Protein AF-A0A813FSC8-F1 (afdb_monomer_lite)

Foldseek 3Di:
DDDPLLVVLQVLCVVVQQADPDCPPQVVVQLVLLLVVLVCLQPVDPDPDGDADDPDDDQQSWKKWKWWFKDFVQFDTDTDRTDMFGQDDPPDPDPPDPLCVQQDFDDDPDGCSRHNLLVRLSVVVRSRVVRDDPDDLVRQQRMATEMEMEIAARDDPRSSVSVVSSCVSHVRYRNHYHYDHNVVSSVVSVVVVVVVVVVVVVVPPDPVVVVVVVVVVVVVDPDPVSVVVSVVVVVPD

Structure (mmCIF, N/CA/C/O backbone):
data_AF-A0A813FSC8-F1
#
_entry.id   AF-A0A813FSC8-F1
#
loop_
_atom_site.group_PDB
_atom_site.id
_atom_site.type_symbol
_atom_site.label_atom_id
_atom_site.label_alt_id
_atom_site.label_comp_id
_atom_site.label_asym_id
_atom_site.label_entity_id
_atom_site.label_seq_id
_atom_site.pdbx_PDB_ins_code
_atom_site.Cartn_x
_atom_site.Cartn_y
_atom_site.Cartn_z
_atom_site.occupancy
_atom_site.B_iso_or_equiv
_atom_site.auth_seq_id
_atom_site.auth_comp_id
_atom_site.auth_asym_id
_atom_site.auth_atom_id
_atom_site.pdbx_PDB_model_num
ATOM 1 N N . GLN A 1 1 ? -3.379 -11.759 -17.211 1.00 57.03 1 GLN A N 1
ATOM 2 C CA . GLN A 1 1 ? -3.909 -12.878 -16.407 1.00 57.03 1 GLN A CA 1
ATOM 3 C C . GLN A 1 1 ? -3.016 -12.979 -15.186 1.00 57.03 1 GLN A C 1
ATOM 5 O O . GLN A 1 1 ? -1.808 -13.035 -15.367 1.00 57.03 1 GLN A O 1
ATOM 10 N N . PHE A 1 2 ? -3.580 -12.890 -13.982 1.00 75.75 2 PHE A N 1
ATOM 11 C CA . PHE A 1 2 ? -2.798 -12.951 -12.748 1.00 75.75 2 PHE A CA 1
ATOM 12 C C . PHE A 1 2 ? -2.164 -14.336 -12.585 1.00 75.75 2 PHE A C 1
ATOM 14 O O . PHE A 1 2 ? -2.791 -15.344 -12.913 1.00 75.75 2 PHE A O 1
ATOM 21 N N . GLY A 1 3 ? -0.944 -14.393 -12.049 1.00 86.50 3 GLY A N 1
ATOM 22 C CA . GLY A 1 3 ? -0.368 -15.660 -11.592 1.00 86.50 3 GLY A CA 1
ATOM 23 C C . GLY A 1 3 ? -1.208 -16.287 -10.469 1.00 86.50 3 GLY A C 1
ATOM 24 O O . GLY A 1 3 ? -1.931 -15.584 -9.761 1.00 86.50 3 GLY A O 1
ATOM 25 N N . ILE A 1 4 ? -1.081 -17.603 -10.269 1.00 90.44 4 ILE A N 1
ATOM 26 C CA . ILE A 1 4 ? -1.843 -18.365 -9.257 1.00 90.44 4 ILE A CA 1
ATOM 27 C C . ILE A 1 4 ? -1.739 -17.725 -7.860 1.00 90.44 4 ILE A C 1
ATOM 29 O O . ILE A 1 4 ? -2.744 -17.584 -7.166 1.00 90.44 4 ILE A O 1
ATOM 33 N N . GLY A 1 5 ? -0.550 -17.254 -7.468 1.00 90.44 5 GLY A N 1
ATOM 34 C CA . GLY A 1 5 ? -0.357 -16.570 -6.184 1.00 90.44 5 GLY A CA 1
ATOM 35 C C . GLY A 1 5 ? -1.192 -15.292 -6.046 1.00 90.44 5 GLY A C 1
ATOM 36 O O . GLY A 1 5 ? -1.853 -15.096 -5.034 1.00 90.44 5 GLY A O 1
ATOM 37 N N . ALA A 1 6 ? -1.241 -14.455 -7.086 1.00 93.62 6 ALA A N 1
ATOM 38 C CA . ALA A 1 6 ? -2.053 -13.238 -7.080 1.00 93.62 6 ALA A CA 1
ATOM 39 C C . ALA A 1 6 ? -3.557 -13.545 -6.991 1.00 93.62 6 ALA A C 1
ATOM 41 O O . ALA A 1 6 ? -4.282 -12.835 -6.297 1.00 93.62 6 ALA A O 1
ATOM 42 N N . HIS A 1 7 ? -4.023 -14.626 -7.625 1.00 94.56 7 HIS A N 1
ATOM 43 C CA . HIS A 1 7 ? -5.410 -15.075 -7.496 1.00 94.56 7 HIS A CA 1
ATOM 44 C C . HIS A 1 7 ? -5.774 -15.405 -6.039 1.00 94.56 7 HIS A C 1
ATOM 46 O O . HIS A 1 7 ? -6.758 -14.877 -5.515 1.00 94.56 7 HIS A O 1
ATOM 52 N N . TYR A 1 8 ? -4.961 -16.218 -5.359 1.00 95.75 8 TYR A N 1
ATOM 53 C CA . TYR A 1 8 ? -5.217 -16.574 -3.961 1.00 95.75 8 TYR A CA 1
ATOM 54 C C . TYR A 1 8 ? -5.061 -15.387 -3.010 1.00 95.75 8 TYR A C 1
ATOM 56 O O . TYR A 1 8 ? -5.863 -15.253 -2.090 1.00 95.75 8 TYR A O 1
ATOM 64 N N . THR A 1 9 ? -4.111 -14.479 -3.255 1.00 95.94 9 THR A N 1
ATOM 65 C CA . THR A 1 9 ? -3.990 -13.250 -2.460 1.00 95.94 9 THR A CA 1
ATOM 66 C C . THR A 1 9 ? -5.216 -12.352 -2.621 1.00 95.94 9 THR A C 1
ATOM 68 O O . THR A 1 9 ? -5.717 -11.840 -1.626 1.00 95.94 9 THR A O 1
ATOM 71 N N . LEU A 1 10 ? -5.761 -12.189 -3.835 1.00 95.75 10 LEU A N 1
ATOM 72 C CA . LEU A 1 10 ? -7.009 -11.438 -4.039 1.00 95.75 10 LEU A CA 1
ATOM 73 C C . LEU A 1 10 ? -8.183 -12.072 -3.289 1.00 95.75 10 LEU A C 1
ATOM 75 O O . LEU A 1 10 ? -8.956 -11.356 -2.651 1.00 95.75 10 LEU A O 1
ATOM 79 N N . LYS A 1 11 ? -8.302 -13.404 -3.340 1.00 96.88 11 LYS A N 1
ATOM 80 C CA . LYS A 1 11 ? -9.320 -14.134 -2.578 1.00 96.88 11 LYS A CA 1
ATOM 81 C C . LYS A 1 11 ? -9.145 -13.909 -1.074 1.00 96.88 11 LYS A C 1
ATOM 83 O O . LYS A 1 11 ? -10.108 -13.540 -0.416 1.00 96.88 11 LYS A O 1
ATOM 88 N N . ALA A 1 12 ? -7.924 -14.032 -0.553 1.00 97.62 12 ALA A N 1
ATOM 89 C CA . ALA A 1 12 ? -7.628 -13.790 0.857 1.00 97.62 12 ALA A CA 1
ATOM 90 C C . ALA A 1 12 ? -7.966 -12.352 1.283 1.00 97.62 12 ALA A C 1
ATOM 92 O O . ALA A 1 12 ? -8.619 -12.159 2.300 1.00 97.62 12 ALA A O 1
ATOM 93 N N . LEU A 1 13 ? -7.597 -11.337 0.492 1.00 97.56 13 LEU A N 1
ATOM 94 C CA . LEU A 1 13 ? -7.958 -9.943 0.782 1.00 97.56 13 LEU A CA 1
ATOM 95 C C . LEU A 1 13 ? -9.475 -9.735 0.802 1.00 97.56 13 LEU A C 1
ATOM 97 O O . LEU A 1 13 ? -9.972 -8.964 1.618 1.00 97.56 13 LEU A O 1
ATOM 101 N N . LYS A 1 14 ? -10.220 -10.407 -0.081 1.00 97.31 14 LYS A N 1
ATOM 102 C CA . LYS A 1 14 ? -11.685 -10.356 -0.080 1.00 97.31 14 LYS A CA 1
ATOM 103 C C . LYS A 1 14 ? -12.263 -11.014 1.172 1.00 97.31 14 LYS A C 1
ATOM 105 O O . LYS A 1 14 ? -13.080 -10.390 1.841 1.00 97.31 14 LYS A O 1
ATOM 110 N N . ASP A 1 15 ? -11.814 -12.225 1.490 1.00 97.88 15 ASP A N 1
ATOM 111 C CA . ASP A 1 15 ? -12.298 -13.007 2.631 1.00 97.88 15 ASP A CA 1
ATOM 112 C C . ASP A 1 15 ? -11.971 -12.311 3.972 1.00 97.88 15 ASP A C 1
ATOM 114 O O . ASP A 1 15 ? -12.766 -12.360 4.905 1.00 97.88 15 ASP A O 1
ATOM 118 N N . LEU A 1 16 ? -10.847 -11.587 4.046 1.00 97.62 16 LEU A N 1
ATOM 119 C CA . LEU A 1 16 ? -10.430 -10.789 5.209 1.00 97.62 16 LEU A CA 1
ATOM 120 C C . LEU A 1 16 ? -11.059 -9.381 5.266 1.00 97.62 16 LEU A C 1
ATOM 122 O O . LEU A 1 16 ? -10.790 -8.629 6.201 1.00 97.62 16 LEU A O 1
ATOM 126 N N . GLY A 1 17 ? -11.871 -8.993 4.277 1.00 97.69 17 GLY A N 1
ATOM 127 C CA . GLY A 1 17 ? -12.526 -7.679 4.244 1.00 97.69 17 GLY A CA 1
ATOM 128 C C . GLY A 1 17 ? -11.614 -6.503 3.866 1.00 97.69 17 GLY A C 1
ATOM 129 O O . GLY A 1 17 ? -11.969 -5.356 4.117 1.00 97.69 17 GLY A O 1
ATOM 130 N N . PHE A 1 18 ? -10.460 -6.768 3.250 1.00 97.94 18 PHE A N 1
ATOM 131 C CA . PHE A 1 18 ? -9.497 -5.759 2.789 1.00 97.94 18 PHE A CA 1
ATOM 132 C C . PHE A 1 18 ? -9.665 -5.366 1.316 1.00 97.94 18 PHE A C 1
ATOM 134 O O . PHE A 1 18 ? -9.000 -4.446 0.838 1.00 97.94 18 PHE A O 1
ATOM 141 N N . ALA A 1 19 ? -10.514 -6.062 0.557 1.00 96.25 19 ALA A N 1
ATOM 142 C CA . ALA A 1 19 ? -10.752 -5.725 -0.843 1.00 96.25 19 ALA A CA 1
ATOM 143 C C . ALA A 1 19 ? -11.399 -4.325 -0.977 1.00 96.25 19 ALA A C 1
ATOM 145 O O . ALA A 1 19 ? -12.348 -4.020 -0.249 1.00 96.25 19 ALA A O 1
ATOM 146 N N . PRO A 1 20 ? -10.954 -3.460 -1.910 1.00 92.81 20 PRO A N 1
ATOM 147 C CA . PRO A 1 20 ? -11.459 -2.094 -1.969 1.00 92.81 20 PRO A CA 1
ATOM 148 C C . PRO A 1 20 ? -12.893 -2.039 -2.503 1.00 92.81 20 PRO A C 1
ATOM 150 O O . PRO A 1 20 ? -13.221 -2.678 -3.504 1.00 92.81 20 PRO A O 1
ATOM 153 N N . LYS A 1 21 ? -13.737 -1.202 -1.890 1.00 89.62 21 LYS A N 1
ATOM 154 C CA . LYS A 1 21 ? -15.156 -1.049 -2.271 1.00 89.62 21 LYS A CA 1
ATOM 155 C C . LYS A 1 21 ? -15.341 -0.186 -3.526 1.00 89.62 21 LYS A C 1
ATOM 157 O O . LYS A 1 21 ? -16.255 -0.415 -4.311 1.00 89.62 21 LYS A O 1
ATOM 162 N N . LYS A 1 22 ? -14.473 0.815 -3.725 1.00 85.75 22 LYS A N 1
ATOM 163 C CA . LYS A 1 22 ? -14.520 1.782 -4.843 1.00 85.75 22 LYS A CA 1
ATOM 164 C C . LYS A 1 22 ? -13.134 1.970 -5.471 1.00 85.75 22 LYS A C 1
ATOM 166 O O . LYS A 1 22 ? -12.560 3.050 -5.429 1.00 85.75 22 LYS A O 1
ATOM 171 N N . VAL A 1 23 ? -12.588 0.901 -6.057 1.00 76.56 23 VAL A N 1
ATOM 172 C CA . VAL A 1 23 ? -11.195 0.846 -6.559 1.00 76.56 23 VAL A CA 1
ATOM 173 C C . VAL A 1 23 ? -10.860 1.970 -7.555 1.00 76.56 23 VAL A C 1
ATOM 175 O O . VAL A 1 23 ? -9.759 2.513 -7.527 1.00 76.56 23 VAL A O 1
ATOM 178 N N . ARG A 1 24 ? -11.782 2.315 -8.467 1.00 80.25 24 ARG A N 1
ATOM 179 C CA . ARG A 1 24 ? -11.453 3.132 -9.651 1.00 80.25 24 ARG A CA 1
ATOM 180 C C . ARG A 1 24 ? -11.019 4.566 -9.337 1.00 80.25 24 ARG A C 1
ATOM 182 O O . ARG A 1 24 ? -10.171 5.084 -10.051 1.00 80.25 24 ARG A O 1
ATOM 189 N N . THR A 1 25 ? -11.562 5.202 -8.301 1.00 85.38 25 THR A N 1
ATOM 190 C CA . THR A 1 25 ? -11.373 6.651 -8.095 1.00 85.38 25 THR A CA 1
ATOM 191 C C . THR A 1 25 ? -9.953 7.019 -7.680 1.00 85.38 25 THR A C 1
ATOM 193 O O . THR A 1 25 ? -9.425 8.027 -8.136 1.00 85.38 25 THR A O 1
ATOM 196 N N . TRP A 1 26 ? -9.312 6.196 -6.850 1.00 93.19 26 TRP A N 1
ATOM 197 C CA . TRP A 1 26 ? -7.990 6.494 -6.295 1.00 93.19 26 TRP A CA 1
ATOM 198 C C . TRP A 1 26 ? -6.873 5.660 -6.929 1.00 93.19 26 TRP A C 1
ATOM 200 O O . TRP A 1 26 ? -5.731 6.117 -7.000 1.00 93.19 26 TRP A O 1
ATOM 210 N N . ARG A 1 27 ? -7.179 4.456 -7.440 1.00 94.94 27 ARG A N 1
ATOM 211 C CA . ARG A 1 27 ? -6.153 3.530 -7.940 1.00 94.94 27 ARG A CA 1
ATOM 212 C C . ARG A 1 27 ? -5.373 4.094 -9.122 1.00 94.94 27 ARG A C 1
ATOM 214 O O . ARG A 1 27 ? -4.164 3.909 -9.188 1.00 94.94 27 ARG A O 1
ATOM 221 N N . GLU A 1 28 ? -6.025 4.795 -10.047 1.00 93.62 28 GLU A N 1
ATOM 222 C CA . GLU A 1 28 ? -5.325 5.368 -11.202 1.00 93.62 28 GLU A CA 1
ATOM 223 C C . GLU A 1 28 ? -4.328 6.458 -10.797 1.00 93.62 28 GLU A C 1
ATOM 225 O O . GLU A 1 28 ? -3.227 6.532 -11.345 1.00 93.62 28 GLU A O 1
ATOM 230 N N . GLN A 1 29 ? -4.699 7.300 -9.829 1.00 94.50 29 GLN A N 1
ATOM 231 C CA . GLN A 1 29 ? -3.801 8.305 -9.269 1.00 94.50 29 GLN A CA 1
ATOM 232 C C . GLN A 1 29 ? -2.629 7.636 -8.549 1.00 94.50 29 GLN A C 1
ATOM 234 O O . GLN A 1 29 ? -1.481 7.982 -8.821 1.00 94.50 29 GLN A O 1
ATOM 239 N N . ALA A 1 30 ? -2.910 6.640 -7.707 1.00 96.38 30 ALA A N 1
ATOM 240 C CA . ALA A 1 30 ? -1.898 5.865 -7.002 1.00 96.38 30 ALA A CA 1
ATOM 241 C C . ALA A 1 30 ? -0.898 5.203 -7.968 1.00 96.38 30 ALA A C 1
ATOM 243 O O . ALA A 1 30 ? 0.313 5.342 -7.800 1.00 96.38 30 ALA A O 1
ATOM 244 N N . ALA A 1 31 ? -1.392 4.561 -9.032 1.00 95.94 31 ALA A N 1
ATOM 245 C CA . ALA A 1 31 ? -0.561 3.920 -10.050 1.00 95.94 31 ALA A CA 1
ATOM 246 C C . ALA A 1 31 ? 0.334 4.935 -10.779 1.00 95.94 31 ALA A C 1
ATOM 248 O O . ALA A 1 31 ? 1.527 4.694 -10.968 1.00 95.94 31 ALA A O 1
ATOM 249 N N . ARG A 1 32 ? -0.204 6.112 -11.138 1.00 94.94 32 ARG A N 1
ATOM 250 C CA . ARG A 1 32 ? 0.598 7.198 -11.730 1.00 94.94 32 ARG A CA 1
ATOM 251 C C . ARG A 1 32 ? 1.711 7.658 -10.787 1.00 94.94 32 ARG A C 1
ATOM 253 O O . ARG A 1 32 ? 2.850 7.796 -11.233 1.00 94.94 32 ARG A O 1
ATOM 260 N N . SER A 1 33 ? 1.405 7.857 -9.507 1.00 96.19 33 SER A N 1
ATOM 261 C CA . SER A 1 33 ? 2.391 8.268 -8.502 1.00 96.19 33 SER A CA 1
ATOM 262 C C . SER A 1 33 ? 3.488 7.214 -8.316 1.00 96.19 33 SER A C 1
ATOM 264 O O . SER A 1 33 ? 4.673 7.556 -8.335 1.00 96.19 33 SER A O 1
ATOM 266 N N . LEU A 1 34 ? 3.121 5.929 -8.249 1.00 96.56 34 LEU A N 1
ATOM 267 C CA . LEU A 1 34 ? 4.078 4.818 -8.197 1.00 96.56 34 LEU A CA 1
ATOM 268 C C . LEU A 1 34 ? 4.977 4.774 -9.426 1.00 96.56 34 LEU A C 1
ATOM 270 O O . LEU A 1 34 ? 6.187 4.629 -9.282 1.00 96.56 34 LEU A O 1
ATOM 274 N N . HIS A 1 35 ? 4.428 4.953 -10.630 1.00 95.31 35 HIS A N 1
ATOM 275 C CA . HIS A 1 35 ? 5.234 4.958 -11.850 1.00 95.31 35 HIS A CA 1
ATOM 276 C C . HIS A 1 35 ? 6.288 6.068 -11.846 1.00 95.31 35 HIS A C 1
ATOM 278 O O . HIS A 1 35 ? 7.442 5.827 -12.213 1.00 95.31 35 HIS A O 1
ATOM 284 N N . VAL A 1 36 ? 5.916 7.274 -11.404 1.00 94.44 36 VAL A N 1
ATOM 285 C CA . VAL A 1 36 ? 6.855 8.398 -11.276 1.00 94.44 36 VAL A CA 1
ATOM 286 C C . VAL A 1 36 ? 7.942 8.071 -10.254 1.00 94.44 36 VAL A C 1
ATOM 288 O O . VAL A 1 36 ? 9.128 8.241 -10.546 1.00 94.44 36 VAL A O 1
ATOM 291 N N . ALA A 1 37 ? 7.564 7.566 -9.080 1.00 95.12 37 ALA A N 1
ATOM 292 C CA . ALA A 1 37 ? 8.513 7.250 -8.019 1.00 95.12 37 ALA A CA 1
ATOM 293 C C . ALA A 1 37 ? 9.464 6.111 -8.399 1.00 95.12 37 ALA A C 1
ATOM 295 O O . ALA A 1 37 ? 10.671 6.236 -8.198 1.00 95.12 37 ALA A O 1
ATOM 296 N N . LEU A 1 38 ? 8.959 5.043 -9.018 1.00 94.88 38 LEU A N 1
ATOM 297 C CA . LEU A 1 38 ? 9.778 3.947 -9.531 1.00 94.88 38 LEU A CA 1
ATOM 298 C C . LEU A 1 38 ? 10.764 4.446 -10.585 1.00 94.88 38 LEU A C 1
ATOM 300 O O . LEU A 1 38 ? 11.946 4.110 -10.524 1.00 94.88 38 LEU A O 1
ATOM 304 N N . SER A 1 39 ? 10.306 5.274 -11.529 1.00 92.19 39 SER A N 1
ATOM 305 C CA . SER A 1 39 ? 11.164 5.823 -12.587 1.00 92.19 39 SER A CA 1
ATOM 306 C C . SER A 1 39 ? 12.309 6.657 -12.006 1.00 92.19 39 SER A C 1
ATOM 308 O O . SER A 1 39 ? 13.457 6.502 -12.425 1.00 92.19 39 SER A O 1
ATOM 310 N N . ARG A 1 40 ? 12.019 7.483 -10.988 1.00 91.50 40 ARG A N 1
ATOM 311 C CA . ARG A 1 40 ? 13.029 8.253 -10.240 1.00 91.50 40 ARG A CA 1
ATOM 312 C C . ARG A 1 40 ? 13.991 7.342 -9.480 1.00 91.50 40 ARG A C 1
ATOM 314 O O . ARG A 1 40 ? 15.200 7.505 -9.595 1.00 91.50 40 ARG A O 1
ATOM 321 N N . ARG A 1 41 ? 13.467 6.353 -8.748 1.00 91.25 41 ARG A N 1
ATOM 322 C CA . ARG A 1 41 ? 14.266 5.396 -7.964 1.00 91.25 41 ARG A CA 1
ATOM 323 C C . ARG A 1 41 ? 15.208 4.585 -8.852 1.00 91.25 41 ARG A C 1
ATOM 325 O O . ARG A 1 41 ? 16.332 4.301 -8.451 1.00 91.25 41 ARG A O 1
ATOM 332 N N . ARG A 1 42 ? 14.772 4.238 -10.067 1.00 90.00 42 ARG A N 1
ATOM 333 C CA . ARG A 1 42 ? 15.597 3.533 -11.054 1.00 90.00 42 ARG A CA 1
ATOM 334 C C . ARG A 1 42 ? 16.750 4.400 -11.569 1.00 90.00 42 ARG A C 1
ATOM 336 O O . ARG A 1 42 ? 17.851 3.883 -11.696 1.00 90.00 42 ARG A O 1
ATOM 343 N N . GLY A 1 43 ? 16.502 5.685 -11.835 1.00 82.94 43 GLY A N 1
ATOM 344 C CA . GLY A 1 43 ? 17.498 6.633 -12.358 1.00 82.94 43 GLY A CA 1
ATOM 345 C C . GLY A 1 43 ? 18.420 7.272 -11.312 1.00 82.94 43 GLY A C 1
ATOM 346 O O . GLY A 1 43 ? 19.217 8.128 -11.664 1.00 82.94 43 GLY A O 1
ATOM 347 N N . GLY A 1 44 ? 18.321 6.894 -10.032 1.00 74.00 44 GLY A N 1
ATOM 348 C CA . GLY A 1 44 ? 19.049 7.527 -8.920 1.00 74.00 44 GLY A CA 1
ATOM 349 C C . GLY A 1 44 ? 20.560 7.261 -8.850 1.00 74.00 44 GLY A C 1
ATOM 350 O O . GLY A 1 44 ? 21.184 7.610 -7.854 1.00 74.00 44 GLY A O 1
ATOM 351 N N . ARG A 1 45 ? 21.165 6.644 -9.868 1.00 62.06 45 ARG A N 1
ATOM 352 C CA . ARG A 1 45 ? 22.622 6.599 -10.041 1.00 62.06 45 ARG A CA 1
ATOM 353 C C . ARG A 1 45 ? 22.949 7.344 -11.320 1.00 62.06 45 ARG A C 1
ATOM 355 O O . ARG A 1 45 ? 22.179 7.275 -12.268 1.00 62.06 45 ARG A O 1
ATOM 362 N N . GLN A 1 46 ? 24.063 8.062 -11.300 1.00 57.44 46 GLN A N 1
ATOM 363 C CA . GLN A 1 46 ? 24.597 8.980 -12.311 1.00 57.44 46 GLN A CA 1
ATOM 364 C C . GLN A 1 46 ? 24.958 8.283 -13.647 1.00 57.44 46 GLN A C 1
ATOM 366 O O . GLN A 1 46 ? 25.983 8.567 -14.254 1.00 57.44 46 GLN A O 1
ATOM 371 N N . GLU A 1 47 ? 24.146 7.325 -14.089 1.00 61.81 47 GLU A N 1
ATOM 372 C CA . GLU A 1 47 ? 24.284 6.594 -15.337 1.00 61.81 47 GLU A CA 1
ATOM 373 C C . GLU A 1 47 ? 23.620 7.393 -16.459 1.00 61.81 47 GLU A C 1
ATOM 375 O O . GLU A 1 47 ? 22.482 7.856 -16.354 1.00 61.81 47 GLU A O 1
ATOM 380 N N . SER A 1 48 ? 24.342 7.532 -17.568 1.00 73.88 48 SER A N 1
ATOM 381 C CA . SER A 1 48 ? 23.906 8.221 -18.786 1.00 73.88 48 SER A CA 1
ATOM 382 C C . SER A 1 48 ? 22.682 7.576 -19.453 1.00 73.88 48 SER A C 1
ATOM 384 O O . SER A 1 48 ? 22.043 8.201 -20.300 1.00 73.88 48 SER A O 1
ATOM 386 N N . SER A 1 49 ? 22.318 6.352 -19.055 1.00 78.56 49 SER A N 1
ATOM 387 C CA . SER A 1 49 ? 21.113 5.654 -19.493 1.00 78.56 49 SER A CA 1
ATOM 388 C C . SER A 1 49 ? 20.528 4.828 -18.344 1.00 78.5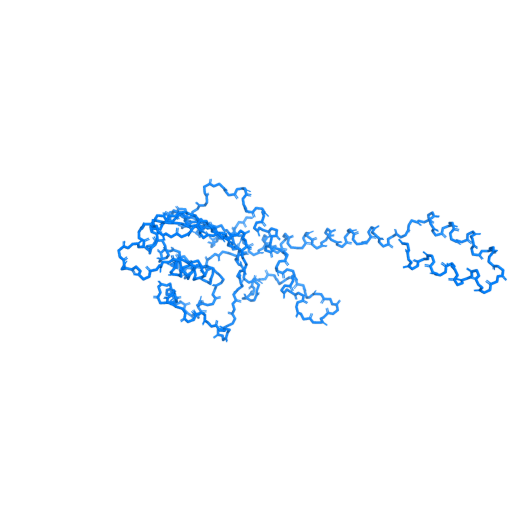6 49 SER A C 1
ATOM 390 O O . SER A 1 49 ? 21.271 4.086 -17.703 1.00 78.56 49 SER A O 1
ATOM 392 N N . PRO A 1 50 ? 19.216 4.912 -18.063 1.00 81.44 50 PRO A N 1
ATOM 393 C CA . PRO A 1 50 ? 18.614 4.105 -17.016 1.00 81.44 50 PRO A CA 1
ATOM 394 C C . PRO A 1 50 ? 18.653 2.618 -17.388 1.00 81.44 50 PRO A C 1
ATOM 396 O O . PRO A 1 50 ? 18.233 2.233 -18.481 1.00 81.44 50 PRO A O 1
ATOM 399 N N . ALA A 1 51 ? 19.091 1.778 -16.448 1.00 86.12 51 ALA A N 1
ATOM 400 C CA . ALA A 1 51 ? 19.039 0.326 -16.591 1.00 86.12 51 ALA A CA 1
ATOM 401 C C . ALA A 1 51 ? 17.628 -0.167 -16.999 1.00 86.12 51 ALA A C 1
ATOM 403 O O . ALA A 1 51 ? 16.619 0.416 -16.579 1.00 86.12 51 ALA A O 1
ATOM 404 N N . PRO A 1 52 ? 17.519 -1.253 -17.788 1.00 91.50 52 PRO A N 1
ATOM 405 C CA . PRO A 1 52 ? 16.226 -1.799 -18.187 1.00 91.50 52 PRO A CA 1
ATOM 406 C C . PRO A 1 52 ? 15.407 -2.258 -16.972 1.00 91.50 52 PRO A C 1
ATOM 408 O O . PRO A 1 52 ? 15.951 -2.672 -15.945 1.00 91.50 52 PRO A O 1
ATOM 411 N N . TRP A 1 53 ? 14.074 -2.213 -17.084 1.00 93.75 53 TRP A N 1
ATOM 412 C CA . TRP A 1 53 ? 13.202 -2.765 -16.043 1.00 93.75 53 TRP A CA 1
ATOM 413 C C . TRP A 1 53 ? 13.392 -4.284 -15.934 1.00 93.75 53 TRP A C 1
ATOM 415 O O . TRP A 1 53 ? 13.198 -4.984 -16.940 1.00 93.75 53 TRP A O 1
ATOM 425 N N . PRO A 1 54 ? 13.707 -4.812 -14.736 1.00 94.06 54 PRO A N 1
ATOM 426 C CA . PRO A 1 54 ? 13.979 -6.231 -14.563 1.00 94.06 54 PRO A CA 1
ATOM 427 C C . PRO A 1 54 ? 12.721 -7.058 -14.834 1.00 94.06 54 PRO A C 1
ATOM 429 O O . PRO A 1 54 ? 11.602 -6.621 -14.563 1.00 94.06 54 PRO A O 1
ATOM 432 N N . GLU A 1 55 ? 12.894 -8.263 -15.372 1.00 93.56 55 GLU A N 1
ATOM 433 C CA . GLU A 1 55 ? 11.775 -9.172 -15.658 1.00 93.56 55 GLU A CA 1
ATOM 434 C C . GLU A 1 55 ? 11.066 -9.645 -14.388 1.00 93.56 55 GLU A C 1
ATOM 436 O O . GLU A 1 55 ? 9.850 -9.817 -14.382 1.00 93.56 55 GLU A O 1
ATOM 441 N N . ARG A 1 56 ? 11.823 -9.800 -13.298 1.00 92.06 56 ARG A N 1
ATOM 442 C CA . ARG A 1 56 ? 11.321 -10.174 -11.974 1.00 92.06 56 ARG A CA 1
ATOM 443 C C . ARG A 1 56 ? 11.391 -8.985 -11.015 1.00 92.06 56 ARG A C 1
ATOM 445 O O . ARG A 1 56 ? 12.284 -8.145 -11.162 1.00 92.06 56 ARG A O 1
ATOM 452 N N . PRO A 1 57 ? 10.483 -8.908 -10.028 1.00 89.81 57 PRO A N 1
ATOM 453 C CA . PRO A 1 57 ? 10.551 -7.867 -9.018 1.00 89.81 57 PRO A CA 1
ATOM 454 C C . PRO A 1 57 ? 11.830 -8.040 -8.195 1.00 89.81 57 PRO A C 1
ATOM 456 O O . PRO A 1 57 ? 12.179 -9.143 -7.778 1.00 89.81 57 PRO A O 1
ATOM 459 N N . ILE A 1 58 ? 12.523 -6.933 -7.948 1.00 90.25 58 ILE A N 1
ATOM 460 C CA . ILE A 1 58 ? 13.678 -6.874 -7.048 1.00 90.25 58 ILE A CA 1
ATOM 461 C C . ILE A 1 58 ? 13.308 -6.023 -5.840 1.00 90.25 58 ILE A C 1
ATOM 463 O O . ILE A 1 58 ? 12.573 -5.048 -5.992 1.00 90.25 58 ILE A O 1
ATOM 467 N N . ALA A 1 59 ? 13.847 -6.352 -4.663 1.00 87.31 59 ALA A N 1
ATOM 468 C CA . ALA A 1 59 ? 13.467 -5.718 -3.396 1.00 87.31 59 ALA A CA 1
ATOM 469 C C . ALA A 1 59 ? 13.451 -4.180 -3.476 1.00 87.31 59 ALA A C 1
ATOM 471 O O . ALA A 1 59 ? 12.452 -3.559 -3.143 1.00 87.31 59 ALA A O 1
ATOM 472 N N . ARG A 1 60 ? 14.487 -3.557 -4.058 1.00 88.88 60 ARG A N 1
ATOM 473 C CA . ARG A 1 60 ? 14.581 -2.086 -4.188 1.00 88.88 60 ARG A CA 1
ATOM 474 C C . ARG A 1 60 ? 13.482 -1.417 -5.031 1.00 88.88 60 ARG A C 1
ATOM 476 O O . ARG A 1 60 ? 13.384 -0.192 -5.015 1.00 88.88 60 ARG A O 1
ATOM 483 N N . LEU A 1 61 ? 12.740 -2.185 -5.833 1.00 92.38 61 LEU A N 1
ATOM 484 C CA . LEU A 1 61 ? 11.633 -1.712 -6.675 1.00 92.38 61 LEU A CA 1
ATOM 485 C C . LEU A 1 61 ? 10.266 -2.148 -6.138 1.00 92.38 61 LEU A C 1
ATOM 487 O O . LEU A 1 61 ? 9.249 -1.819 -6.743 1.00 92.38 61 LEU A O 1
ATOM 491 N N . LEU A 1 62 ? 10.224 -2.869 -5.017 1.00 94.25 62 LEU A N 1
ATOM 492 C CA . LEU A 1 62 ? 8.979 -3.123 -4.311 1.00 94.25 62 LEU A CA 1
ATOM 493 C C . LEU A 1 62 ? 8.566 -1.836 -3.605 1.00 94.25 62 LEU A C 1
ATOM 495 O O . LEU A 1 62 ? 9.259 -1.360 -2.704 1.00 94.25 62 LEU A O 1
ATOM 499 N N . ALA A 1 63 ? 7.454 -1.272 -4.057 1.00 96.75 63 ALA A N 1
ATOM 500 C CA . ALA A 1 63 ? 6.921 -0.017 -3.571 1.00 96.75 63 ALA A CA 1
ATOM 501 C C . ALA A 1 63 ? 5.421 -0.119 -3.306 1.00 96.75 63 ALA A C 1
ATOM 503 O O . ALA A 1 63 ? 4.703 -0.890 -3.952 1.00 96.75 63 ALA A O 1
ATOM 504 N N . VAL A 1 64 ? 4.963 0.697 -2.366 1.00 97.81 64 VAL A N 1
ATOM 505 C CA . VAL A 1 64 ? 3.561 0.830 -1.989 1.00 97.81 64 VAL A CA 1
ATOM 506 C C . VAL A 1 64 ? 3.217 2.303 -1.942 1.00 97.81 64 VAL A C 1
ATOM 508 O O . VAL A 1 64 ? 3.941 3.102 -1.356 1.00 97.81 64 VAL A O 1
ATOM 511 N N . TRP A 1 65 ? 2.103 2.654 -2.565 1.00 98.12 65 TRP A N 1
ATOM 512 C CA . TRP A 1 65 ? 1.461 3.945 -2.390 1.00 98.12 65 TRP A CA 1
ATOM 513 C C . TRP A 1 65 ? 0.441 3.847 -1.265 1.00 98.12 65 TRP A C 1
ATOM 515 O O . TRP A 1 65 ? -0.264 2.841 -1.175 1.00 98.12 65 TRP A O 1
ATOM 525 N N . MET A 1 66 ? 0.354 4.883 -0.440 1.00 97.88 66 MET A N 1
ATOM 526 C CA . MET A 1 66 ? -0.543 4.962 0.702 1.00 97.88 66 MET A CA 1
ATOM 527 C C . MET A 1 66 ? -1.289 6.292 0.716 1.00 97.88 66 MET A C 1
ATOM 529 O O . MET A 1 66 ? -0.696 7.351 0.526 1.00 97.88 66 MET A O 1
ATOM 533 N N . SER A 1 67 ? -2.587 6.235 0.995 1.00 97.50 67 SER A N 1
ATOM 534 C CA . SER A 1 67 ? -3.349 7.396 1.458 1.00 97.50 67 SER A CA 1
ATOM 535 C C . SER A 1 67 ? -4.119 7.042 2.716 1.00 97.50 67 SER A C 1
ATOM 537 O O . SER A 1 67 ? -4.630 5.922 2.818 1.00 97.50 67 SER A O 1
ATOM 539 N N . CYS A 1 68 ? -4.292 8.000 3.613 1.00 97.62 68 CYS A N 1
ATOM 540 C CA . CYS A 1 68 ? -5.144 7.853 4.779 1.00 97.62 68 CYS A CA 1
ATOM 541 C C . CYS A 1 68 ? -5.952 9.126 5.041 1.00 97.62 68 CYS A C 1
ATOM 543 O O . CYS A 1 68 ? -5.528 10.230 4.708 1.00 97.62 68 CYS A O 1
ATOM 545 N N . SER A 1 69 ? -7.127 8.948 5.633 1.00 97.44 69 SER A N 1
ATOM 546 C CA . SER A 1 69 ? -7.904 10.002 6.285 1.00 97.44 69 SER A CA 1
ATOM 547 C C . SER A 1 69 ? -8.496 9.358 7.531 1.00 97.44 69 SER A C 1
ATOM 549 O O . SER A 1 69 ? -9.421 8.547 7.438 1.00 97.44 69 SER A O 1
ATOM 551 N N . VAL A 1 70 ? -7.858 9.589 8.680 1.00 97.06 70 VAL A N 1
ATOM 552 C CA . VAL A 1 70 ? -8.179 8.923 9.951 1.00 97.06 70 VAL A CA 1
ATOM 553 C C . VAL A 1 70 ? -8.338 9.942 11.073 1.00 97.06 70 VAL A C 1
ATOM 555 O O . VAL A 1 70 ? -7.603 10.922 11.161 1.00 97.06 70 VAL A O 1
ATOM 558 N N . GLY A 1 71 ? -9.321 9.718 11.935 1.00 94.88 71 GLY A N 1
ATOM 559 C CA . GLY A 1 71 ? -9.725 10.635 12.994 1.00 94.88 71 GLY A CA 1
ATOM 560 C C . GLY A 1 71 ? -10.383 9.889 14.149 1.00 94.88 71 GLY A C 1
ATOM 561 O O . GLY A 1 71 ? -10.629 8.687 14.075 1.00 94.88 71 GLY A O 1
ATOM 562 N N . GLY A 1 72 ? -10.666 10.596 15.233 1.00 92.38 72 GLY A N 1
ATOM 563 C CA . GLY A 1 72 ? -11.327 10.028 16.402 1.00 92.38 72 GLY A CA 1
ATOM 564 C C . GLY A 1 72 ? -11.673 11.113 17.420 1.00 92.38 72 GLY A C 1
ATOM 565 O O . GLY A 1 72 ? -11.255 12.261 17.254 1.00 92.38 72 GLY A O 1
ATOM 566 N N . PRO A 1 73 ? -12.435 10.783 18.473 1.00 89.19 73 PRO A N 1
ATOM 567 C CA . PRO A 1 73 ? -12.737 11.710 19.557 1.00 89.19 73 PRO A CA 1
ATOM 568 C C . PRO A 1 73 ? -11.454 12.300 20.154 1.00 89.19 73 PRO A C 1
ATOM 570 O O . PRO A 1 73 ? -10.565 11.570 20.588 1.00 89.19 73 PRO A O 1
ATOM 573 N N . GLY A 1 74 ? -11.339 13.630 20.145 1.00 85.69 74 GLY A N 1
ATOM 574 C CA . GLY A 1 74 ? -10.163 14.336 20.664 1.00 85.69 74 GLY A CA 1
ATOM 575 C C . GLY A 1 74 ? -8.890 14.207 19.816 1.00 85.69 74 GLY A C 1
ATOM 576 O O . GLY A 1 74 ? -7.864 14.755 20.207 1.00 85.69 74 GLY A O 1
ATOM 577 N N . MET A 1 75 ? -8.939 13.529 18.664 1.00 88.44 75 MET A N 1
ATOM 578 C CA . MET A 1 75 ? -7.821 13.430 17.725 1.00 88.44 75 MET A CA 1
ATOM 579 C C . MET A 1 75 ? -8.058 14.363 16.534 1.00 88.44 75 MET A C 1
ATOM 581 O O . MET A 1 75 ? -9.138 14.372 15.939 1.00 88.44 75 MET A O 1
ATOM 585 N N . ARG A 1 76 ? -7.035 15.134 16.149 1.00 90.00 76 ARG A N 1
ATOM 586 C CA . ARG A 1 76 ? -7.069 15.901 14.896 1.00 90.00 76 ARG A CA 1
ATOM 587 C C . ARG A 1 76 ? -7.195 14.937 13.714 1.00 90.00 76 ARG A C 1
ATOM 589 O O . ARG A 1 76 ? -6.580 13.876 13.724 1.00 90.00 76 ARG A O 1
ATOM 596 N N . LEU A 1 77 ? -7.950 15.323 12.686 1.00 93.81 77 LEU A N 1
ATOM 597 C CA . LEU A 1 77 ? -7.986 14.578 11.429 1.00 93.81 77 LEU A CA 1
ATOM 598 C C . LEU A 1 77 ? -6.573 14.497 10.830 1.00 93.81 77 LEU A C 1
ATOM 600 O O . LEU A 1 77 ? -5.932 15.522 10.586 1.00 93.81 77 LEU A O 1
ATOM 604 N N . LEU A 1 78 ? -6.104 13.273 10.624 1.00 94.00 78 LEU A N 1
ATOM 605 C CA . LEU A 1 78 ? -4.814 12.949 10.038 1.00 94.00 78 LEU A CA 1
ATOM 606 C C . LEU A 1 78 ? -5.034 12.551 8.586 1.00 94.00 78 LEU A C 1
ATOM 608 O O . LEU A 1 78 ? -5.775 11.605 8.312 1.00 94.00 78 LEU A O 1
ATOM 612 N N . GLU A 1 79 ? -4.374 13.250 7.668 1.00 96.00 79 GLU A N 1
ATOM 613 C CA . GLU A 1 79 ? -4.522 12.998 6.240 1.00 96.00 79 GLU A CA 1
ATOM 614 C C . GLU A 1 79 ? -3.173 12.833 5.553 1.00 96.00 79 GLU A C 1
ATOM 616 O O . GLU A 1 79 ? -2.239 13.603 5.771 1.00 96.00 79 GLU A O 1
ATOM 621 N N . SER A 1 80 ? -3.110 11.843 4.669 1.00 94.38 80 SER A N 1
ATOM 622 C CA . SER A 1 80 ? -2.065 11.690 3.668 1.00 94.38 80 SER A CA 1
ATOM 623 C C . SER A 1 80 ? -2.714 11.329 2.339 1.00 94.38 80 SER A C 1
ATOM 625 O O . SER A 1 80 ? -3.554 10.433 2.259 1.00 94.38 80 SER A O 1
ATOM 627 N N . SER A 1 81 ? -2.326 12.034 1.278 1.00 93.06 81 SER A N 1
ATOM 628 C CA . SER A 1 81 ? -2.917 11.896 -0.060 1.00 93.06 81 SER A CA 1
ATOM 629 C C . SER A 1 81 ? -1.950 11.305 -1.085 1.00 93.06 81 SER A C 1
ATOM 631 O O . SER A 1 81 ? -2.023 11.628 -2.274 1.00 93.06 81 SER A O 1
ATOM 633 N N . GLY A 1 82 ? -1.057 10.413 -0.651 1.00 94.56 82 GLY A N 1
ATOM 634 C CA . GLY A 1 82 ? -0.295 9.589 -1.583 1.00 94.56 82 GLY A CA 1
ATOM 635 C C . GLY A 1 82 ? 1.185 9.438 -1.294 1.00 94.56 82 GLY A C 1
ATOM 636 O O . GLY A 1 82 ? 1.989 9.588 -2.219 1.00 94.56 82 GLY A O 1
ATOM 637 N N . ASP A 1 83 ? 1.533 9.124 -0.052 1.00 96.44 83 ASP A N 1
ATOM 638 C CA . ASP A 1 83 ? 2.907 8.799 0.313 1.00 96.44 83 ASP A CA 1
ATOM 639 C C . ASP A 1 83 ? 3.356 7.500 -0.353 1.00 96.44 83 ASP A C 1
ATOM 641 O O . ASP A 1 83 ? 2.559 6.603 -0.640 1.00 96.44 83 ASP A O 1
ATOM 645 N N . ILE A 1 84 ? 4.657 7.396 -0.617 1.00 96.81 84 ILE A N 1
ATOM 646 C CA . ILE A 1 84 ? 5.243 6.240 -1.289 1.00 96.81 84 ILE A CA 1
ATOM 647 C C . ILE A 1 84 ? 6.333 5.655 -0.412 1.00 96.81 84 ILE A C 1
ATOM 649 O O . ILE A 1 84 ? 7.301 6.325 -0.062 1.00 96.81 84 ILE A O 1
ATOM 653 N N . PHE A 1 85 ? 6.188 4.369 -0.134 1.00 95.50 85 PHE A N 1
ATOM 654 C CA . PHE A 1 85 ? 7.112 3.582 0.658 1.00 95.50 85 PHE A CA 1
ATOM 655 C C . PHE A 1 85 ? 7.821 2.600 -0.258 1.00 95.50 85 PHE A C 1
ATOM 657 O O . PHE A 1 85 ? 7.196 1.970 -1.111 1.00 95.50 85 PHE A O 1
ATOM 664 N N . PHE A 1 86 ? 9.129 2.465 -0.083 1.00 94.56 86 PHE A N 1
ATOM 665 C CA . PHE A 1 86 ? 9.927 1.448 -0.754 1.00 94.56 86 PHE A CA 1
ATOM 666 C C . PHE A 1 86 ? 10.334 0.388 0.255 1.00 94.56 86 PHE A C 1
ATOM 668 O O . PHE A 1 86 ? 10.465 0.671 1.443 1.00 94.56 86 PHE A O 1
ATOM 675 N N . THR A 1 87 ? 10.565 -0.828 -0.229 1.00 90.75 87 THR A N 1
ATOM 676 C CA . THR A 1 87 ? 11.236 -1.835 0.584 1.00 90.75 87 THR A CA 1
ATOM 677 C C . THR A 1 87 ? 12.688 -1.412 0.759 1.00 90.75 87 THR A C 1
ATOM 679 O O . THR A 1 87 ? 13.406 -1.197 -0.225 1.00 90.75 87 THR A O 1
ATOM 682 N N . GLU A 1 88 ? 13.108 -1.252 2.008 1.00 83.94 88 GLU A N 1
ATOM 683 C CA . GLU A 1 88 ? 14.468 -0.841 2.349 1.00 83.94 88 GLU A CA 1
ATOM 684 C C . GLU A 1 88 ? 15.339 -2.053 2.688 1.00 83.94 88 GLU A C 1
ATOM 686 O O . GLU A 1 88 ? 14.846 -3.122 3.044 1.00 83.94 88 GLU A O 1
ATOM 691 N N . SER A 1 89 ? 16.656 -1.912 2.545 1.00 61.62 89 SER A N 1
ATOM 692 C CA . SER A 1 89 ? 17.583 -2.897 3.105 1.00 61.62 89 SER A CA 1
ATOM 693 C C . SER A 1 89 ? 17.583 -2.760 4.629 1.00 61.62 89 SER A C 1
ATOM 695 O O . SER A 1 89 ? 17.459 -1.644 5.132 1.00 61.62 89 SER A O 1
ATOM 697 N N . ALA A 1 90 ? 17.767 -3.870 5.349 1.00 53.03 90 ALA A N 1
ATOM 698 C CA . ALA A 1 90 ? 17.637 -4.016 6.807 1.00 53.03 90 ALA A CA 1
ATOM 699 C C . ALA A 1 90 ? 18.592 -3.169 7.699 1.00 53.03 90 ALA A C 1
ATOM 701 O O . ALA A 1 90 ? 18.845 -3.526 8.841 1.00 53.03 90 ALA A O 1
ATOM 702 N N . GLY A 1 91 ? 19.122 -2.043 7.216 1.00 50.72 91 GLY A N 1
ATOM 703 C CA . GLY A 1 91 ? 19.974 -1.111 7.970 1.00 50.72 91 GLY A CA 1
ATOM 704 C C . GLY A 1 91 ? 19.624 0.370 7.788 1.00 50.72 91 GLY A C 1
ATOM 705 O O . GLY A 1 91 ? 20.324 1.225 8.317 1.00 50.72 91 GLY A O 1
ATOM 706 N N . SER A 1 92 ? 18.568 0.693 7.037 1.00 53.97 92 SER A N 1
ATOM 707 C CA . SER A 1 92 ? 18.025 2.054 6.985 1.00 53.97 92 SER A CA 1
ATOM 708 C C . SER A 1 92 ? 17.246 2.322 8.269 1.00 53.97 92 SER A C 1
ATOM 710 O O . SER A 1 92 ? 16.431 1.480 8.638 1.00 53.97 92 SER A O 1
ATOM 712 N N . ASN A 1 93 ? 17.550 3.435 8.951 1.00 49.19 93 ASN A N 1
ATOM 713 C CA . ASN A 1 93 ? 17.021 3.866 10.251 1.00 49.19 93 ASN A CA 1
ATOM 714 C C . ASN A 1 93 ? 15.592 3.382 10.497 1.00 49.19 93 ASN A C 1
ATOM 716 O O . ASN A 1 93 ? 14.610 4.045 10.156 1.00 49.19 93 ASN A O 1
ATOM 720 N N . HIS A 1 94 ? 15.497 2.195 11.095 1.00 53.53 94 HIS A N 1
ATOM 721 C CA . HIS A 1 94 ? 14.232 1.577 11.410 1.00 53.53 94 HIS A CA 1
ATOM 722 C C . HIS A 1 94 ? 13.532 2.560 12.345 1.00 53.53 94 HIS A C 1
ATOM 724 O O . HIS A 1 94 ? 14.114 2.936 13.358 1.00 53.53 94 HIS A O 1
ATOM 730 N N . LEU A 1 95 ? 12.332 3.029 11.992 1.00 55.81 95 LEU A N 1
ATOM 731 C CA . LEU A 1 95 ? 11.519 3.867 12.873 1.00 55.81 95 LEU A CA 1
ATOM 732 C C . LEU A 1 95 ? 11.321 3.108 14.196 1.00 55.81 95 LEU A C 1
ATOM 734 O O . LEU A 1 95 ? 10.368 2.336 14.325 1.00 55.81 95 LEU A O 1
ATOM 738 N N . THR A 1 96 ? 12.203 3.319 15.179 1.00 56.59 96 THR A N 1
ATOM 739 C CA . THR A 1 96 ? 12.200 2.767 16.551 1.00 56.59 96 THR A CA 1
ATOM 740 C C . THR A 1 96 ? 11.104 3.417 17.396 1.00 56.59 96 THR A C 1
ATOM 742 O O . THR A 1 96 ? 11.238 3.715 18.576 1.00 56.59 96 THR A O 1
ATOM 745 N N . SER A 1 97 ? 9.981 3.656 16.741 1.00 64.31 97 SER A N 1
ATOM 746 C CA . SER A 1 97 ? 8.753 4.204 17.271 1.00 64.31 97 SER A CA 1
ATOM 747 C C . SER A 1 97 ? 7.934 3.117 17.964 1.00 64.31 97 SER A C 1
ATOM 749 O O . SER A 1 97 ? 8.070 1.928 17.648 1.00 64.31 97 SER A O 1
ATOM 751 N N . GLY A 1 98 ? 7.029 3.520 18.859 1.00 73.06 98 GLY A N 1
ATOM 752 C CA . GLY A 1 98 ? 6.093 2.609 19.526 1.00 73.06 98 GLY A CA 1
ATOM 753 C C . GLY A 1 98 ? 5.312 1.714 18.553 1.00 73.06 98 GLY A C 1
ATOM 754 O O . GLY A 1 98 ? 5.077 0.549 18.864 1.00 73.06 98 GLY A O 1
ATOM 755 N N . ALA A 1 99 ? 5.020 2.187 17.333 1.00 78.44 99 ALA A N 1
ATOM 756 C CA . ALA A 1 99 ? 4.332 1.395 16.312 1.00 78.44 99 ALA A CA 1
ATOM 757 C C . ALA A 1 99 ? 5.085 0.126 15.890 1.00 78.44 99 ALA A C 1
ATOM 759 O O . ALA A 1 99 ? 4.454 -0.877 15.553 1.00 78.44 99 ALA A O 1
ATOM 760 N N . SER A 1 100 ? 6.422 0.134 15.925 1.00 80.62 100 SER A N 1
ATOM 761 C CA . SER A 1 100 ? 7.234 -1.032 15.540 1.00 80.62 100 SER A CA 1
ATOM 762 C C . SER A 1 100 ? 6.964 -2.261 16.414 1.00 80.62 100 SER A C 1
ATOM 764 O O . SER A 1 100 ? 7.084 -3.385 15.926 1.00 80.62 100 SER A O 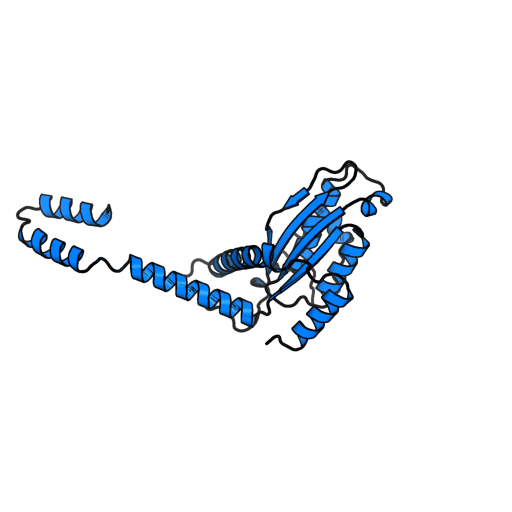1
ATOM 766 N N . LYS A 1 101 ? 6.536 -2.039 17.666 1.00 85.25 101 LYS A N 1
ATOM 767 C CA . LYS A 1 101 ? 6.138 -3.076 18.628 1.00 85.25 101 LYS A CA 1
ATOM 768 C C . LYS A 1 101 ? 4.704 -3.571 18.421 1.00 85.25 101 LYS A C 1
ATOM 770 O O . LYS A 1 101 ? 4.368 -4.643 18.904 1.00 85.25 101 LYS A O 1
ATOM 775 N N . LEU A 1 102 ? 3.870 -2.797 17.724 1.00 89.00 102 LEU A N 1
ATOM 776 C CA . LEU A 1 102 ? 2.463 -3.124 17.477 1.00 89.00 102 LEU A CA 1
ATOM 777 C C . LEU A 1 102 ? 2.269 -3.920 16.184 1.00 89.00 102 LEU A C 1
ATOM 779 O O . LEU A 1 102 ? 1.432 -4.814 16.131 1.00 89.00 102 LEU A O 1
ATOM 783 N N . LEU A 1 103 ? 3.046 -3.598 15.145 1.00 91.00 103 LEU A N 1
ATOM 784 C CA . LEU A 1 103 ? 3.018 -4.302 13.863 1.00 91.00 103 LEU A CA 1
ATOM 785 C C . LEU A 1 103 ? 4.270 -5.165 13.723 1.00 91.00 103 LEU A C 1
ATOM 787 O O . LEU A 1 103 ? 5.273 -4.757 13.124 1.00 91.00 103 LEU A O 1
ATOM 791 N N . LEU A 1 104 ? 4.222 -6.356 14.305 1.00 90.81 104 LEU A N 1
ATOM 792 C CA . LEU A 1 104 ? 5.339 -7.286 14.351 1.00 90.81 104 LEU A CA 1
ATOM 793 C C . LEU A 1 104 ? 5.579 -7.920 12.973 1.00 90.81 104 LEU A C 1
ATOM 795 O O . LEU A 1 104 ? 4.630 -8.380 12.325 1.00 90.81 104 LEU A O 1
ATOM 799 N N . PRO A 1 105 ? 6.840 -7.963 12.503 1.00 86.12 105 PRO A N 1
ATOM 800 C CA . PRO A 1 105 ? 7.165 -8.697 11.295 1.00 86.12 105 PRO A CA 1
ATOM 801 C C . PRO A 1 105 ? 6.946 -10.191 11.542 1.00 86.12 105 PRO A C 1
ATOM 803 O O . PRO A 1 105 ? 7.383 -10.731 12.556 1.00 86.12 105 PRO A O 1
ATOM 806 N N . ILE A 1 106 ? 6.292 -10.873 10.602 1.00 83.69 106 ILE A N 1
ATOM 807 C CA . ILE A 1 106 ? 6.254 -12.335 10.624 1.00 83.69 106 ILE A CA 1
ATOM 808 C C . ILE A 1 106 ? 7.482 -12.855 9.890 1.00 83.69 106 ILE A C 1
ATOM 810 O O . ILE A 1 106 ? 7.647 -12.611 8.691 1.00 83.69 106 ILE A O 1
ATOM 814 N N . PHE A 1 107 ? 8.323 -13.583 10.620 1.00 74.25 107 PHE A N 1
ATOM 815 C CA . PHE A 1 107 ? 9.471 -14.279 10.062 1.00 74.25 107 PHE A CA 1
ATOM 816 C C . PHE A 1 107 ? 9.011 -15.571 9.388 1.00 74.25 107 PHE A C 1
ATOM 818 O O . PHE A 1 107 ? 8.616 -16.528 10.046 1.00 74.25 107 PHE A O 1
ATOM 825 N N . VAL A 1 108 ? 9.075 -15.579 8.058 1.00 70.00 108 VAL A N 1
ATOM 826 C CA . VAL A 1 108 ? 8.972 -16.789 7.240 1.00 70.00 108 VAL A CA 1
ATOM 827 C C . VAL A 1 108 ? 10.202 -16.795 6.342 1.00 70.00 108 VAL A C 1
ATOM 829 O O . VAL A 1 108 ? 10.242 -16.047 5.364 1.00 70.00 108 VAL A O 1
ATOM 832 N N . GLU A 1 109 ? 11.215 -17.574 6.733 1.00 71.31 109 GLU A N 1
ATOM 833 C CA . GLU A 1 109 ? 12.489 -17.845 6.026 1.00 71.31 109 GLU A CA 1
ATOM 834 C C . GLU A 1 109 ? 13.436 -16.649 5.796 1.00 71.31 109 GLU A C 1
ATOM 836 O O . GLU A 1 109 ? 14.655 -16.803 5.844 1.00 71.31 109 GLU A O 1
ATOM 841 N N . HIS A 1 110 ? 12.909 -15.445 5.583 1.00 74.25 110 HIS A N 1
ATOM 842 C CA . HIS A 1 110 ? 13.659 -14.217 5.344 1.00 74.25 110 HIS A CA 1
ATOM 843 C C . HIS A 1 110 ? 13.082 -13.066 6.166 1.00 74.25 110 HIS A C 1
ATOM 845 O O . HIS A 1 110 ? 11.877 -13.022 6.423 1.00 74.25 110 HIS A O 1
ATOM 851 N N . ASP A 1 111 ? 13.930 -12.105 6.539 1.00 77.88 111 ASP A N 1
ATOM 852 C CA . ASP A 1 111 ? 13.476 -10.888 7.204 1.00 77.88 111 ASP A CA 1
ATOM 853 C C . ASP A 1 111 ? 12.604 -10.055 6.250 1.00 77.88 111 ASP A C 1
ATOM 855 O O . ASP A 1 111 ? 13.039 -9.610 5.184 1.00 77.88 111 ASP A O 1
ATOM 859 N N . ARG A 1 112 ? 11.335 -9.884 6.630 1.00 82.12 112 ARG A N 1
ATOM 860 C CA . ARG A 1 112 ? 10.329 -9.106 5.894 1.00 82.12 112 ARG A CA 1
ATOM 861 C C . ARG A 1 112 ? 9.980 -7.798 6.605 1.00 82.12 112 ARG A C 1
ATOM 863 O O . ARG A 1 112 ? 9.027 -7.126 6.212 1.00 82.12 112 ARG A O 1
ATOM 870 N N . ALA A 1 113 ? 10.733 -7.410 7.636 1.00 84.19 113 ALA A N 1
ATOM 871 C CA . ALA A 1 113 ? 10.464 -6.215 8.430 1.00 84.19 113 ALA A CA 1
ATOM 872 C C . ALA A 1 113 ? 10.467 -4.929 7.596 1.00 84.19 113 ALA A C 1
ATOM 874 O O . ALA A 1 113 ? 9.680 -4.018 7.868 1.00 84.19 113 ALA A O 1
ATOM 875 N N . ALA A 1 114 ? 11.295 -4.875 6.555 1.00 89.06 114 ALA A N 1
ATOM 876 C CA . ALA A 1 114 ? 11.453 -3.704 5.705 1.00 89.06 114 ALA A CA 1
ATOM 877 C C . ALA A 1 114 ? 10.488 -3.649 4.506 1.00 89.06 114 ALA A C 1
ATOM 879 O O . ALA A 1 114 ? 10.639 -2.772 3.661 1.00 89.06 114 ALA A O 1
ATOM 880 N N . HIS A 1 115 ? 9.501 -4.550 4.404 1.00 92.62 115 HIS A N 1
ATOM 881 C CA . HIS A 1 115 ? 8.514 -4.512 3.320 1.00 92.62 115 HIS A CA 1
ATOM 882 C C . HIS A 1 115 ? 7.731 -3.195 3.298 1.00 92.62 115 HIS A C 1
ATOM 884 O O . HIS A 1 115 ? 7.238 -2.734 4.331 1.00 92.62 115 HIS A O 1
ATOM 890 N N . ALA A 1 116 ? 7.582 -2.625 2.102 1.00 95.12 116 ALA A N 1
ATOM 891 C CA . ALA A 1 116 ? 6.922 -1.339 1.880 1.00 95.12 116 ALA A CA 1
ATOM 892 C C . ALA A 1 116 ? 5.507 -1.277 2.484 1.00 95.12 116 ALA A C 1
ATOM 894 O O . ALA A 1 116 ? 5.125 -0.257 3.051 1.00 95.12 116 ALA A O 1
ATOM 895 N N . GLU A 1 117 ? 4.748 -2.374 2.421 1.00 96.56 117 GLU A N 1
ATOM 896 C CA . GLU A 1 117 ? 3.402 -2.494 2.986 1.00 96.56 117 GLU A CA 1
ATOM 897 C C . GLU A 1 117 ? 3.409 -2.281 4.503 1.00 96.56 117 GLU A C 1
ATOM 899 O O . GLU A 1 117 ? 2.592 -1.535 5.044 1.00 96.56 117 GLU A O 1
ATOM 904 N N . ARG A 1 118 ? 4.364 -2.919 5.192 1.00 94.81 118 ARG A N 1
ATOM 905 C CA . ARG A 1 118 ? 4.529 -2.778 6.638 1.00 94.81 118 ARG A CA 1
ATOM 906 C C . ARG A 1 118 ? 4.993 -1.372 6.989 1.00 94.81 118 ARG A C 1
ATOM 908 O O . ARG A 1 118 ? 4.457 -0.790 7.923 1.00 94.81 118 ARG A O 1
ATOM 915 N N . GLN A 1 119 ? 5.948 -0.819 6.243 1.00 94.38 119 GLN A N 1
ATOM 916 C CA . GLN A 1 119 ? 6.439 0.542 6.479 1.00 94.38 119 GLN A CA 1
ATOM 917 C C . GLN A 1 119 ? 5.319 1.582 6.334 1.00 94.38 119 GLN A C 1
ATOM 919 O O . GLN A 1 119 ? 5.189 2.461 7.185 1.00 94.38 119 GLN A O 1
ATOM 924 N N . ALA A 1 120 ? 4.446 1.424 5.336 1.00 96.00 120 ALA A N 1
ATOM 925 C CA . ALA A 1 120 ? 3.274 2.276 5.162 1.00 96.00 120 ALA A CA 1
ATOM 926 C C . ALA A 1 120 ? 2.323 2.216 6.374 1.00 96.00 120 ALA A C 1
ATOM 928 O O . ALA A 1 120 ? 1.883 3.249 6.874 1.00 96.00 120 ALA A O 1
ATOM 929 N N . LEU A 1 121 ? 2.033 1.019 6.896 1.00 96.62 121 LEU A N 1
ATOM 930 C CA . LEU A 1 121 ? 1.150 0.871 8.060 1.00 96.62 121 LEU A CA 1
ATOM 931 C C . LEU A 1 121 ? 1.800 1.280 9.382 1.00 96.62 121 LEU A C 1
ATOM 933 O O . LEU A 1 121 ? 1.108 1.792 10.263 1.00 96.62 121 LEU A O 1
ATOM 937 N N . LEU A 1 122 ? 3.117 1.119 9.524 1.00 94.81 122 LEU A N 1
ATOM 938 C CA . LEU A 1 122 ? 3.867 1.676 10.650 1.00 94.81 122 LEU A CA 1
ATOM 939 C C . LEU A 1 122 ? 3.796 3.199 10.649 1.00 94.81 122 LEU A C 1
ATOM 941 O O . LEU A 1 122 ? 3.584 3.795 11.701 1.00 94.81 122 LEU A O 1
ATOM 945 N N . HIS A 1 123 ? 3.926 3.822 9.476 1.00 93.94 123 HIS A N 1
ATOM 946 C CA . HIS A 1 123 ? 3.794 5.265 9.332 1.00 93.94 123 HIS A CA 1
ATOM 947 C C . HIS A 1 123 ? 2.413 5.746 9.791 1.00 93.94 123 HIS A C 1
ATOM 949 O O . HIS A 1 123 ? 2.333 6.607 10.663 1.00 93.94 123 HIS A O 1
ATOM 955 N N . VAL A 1 124 ? 1.332 5.126 9.305 1.00 95.38 124 VAL A N 1
ATOM 956 C CA . VAL A 1 124 ? -0.035 5.474 9.734 1.00 95.38 124 VAL A CA 1
ATOM 957 C C . VAL A 1 124 ? -0.235 5.240 11.233 1.00 95.38 124 VAL A C 1
ATOM 959 O O . VAL A 1 124 ? -0.769 6.105 11.922 1.00 95.38 124 VAL A O 1
ATOM 962 N N . THR A 1 125 ? 0.233 4.107 11.762 1.00 94.88 125 THR A N 1
ATOM 963 C CA . THR A 1 125 ? 0.161 3.815 13.204 1.00 94.88 125 THR A CA 1
ATOM 964 C C . THR A 1 125 ? 0.872 4.894 14.018 1.00 94.88 125 THR A C 1
ATOM 966 O O . THR A 1 125 ? 0.328 5.368 15.008 1.00 94.88 125 THR A O 1
ATOM 969 N N . ASN A 1 126 ? 2.051 5.340 13.583 1.00 91.94 126 ASN A N 1
ATOM 970 C CA . ASN A 1 126 ? 2.776 6.422 14.245 1.00 91.94 126 ASN A CA 1
ATOM 971 C C . ASN A 1 126 ? 2.040 7.754 14.191 1.00 91.94 126 ASN A C 1
ATOM 973 O O . ASN A 1 126 ? 2.018 8.456 15.195 1.00 91.94 126 ASN A O 1
ATOM 977 N N . MET A 1 127 ? 1.429 8.095 13.054 1.00 91.62 127 MET A N 1
ATOM 978 C CA . MET A 1 127 ? 0.615 9.306 12.954 1.00 91.62 127 MET A CA 1
ATOM 979 C C . MET A 1 127 ? -0.542 9.267 13.957 1.00 91.62 127 MET A C 1
ATOM 981 O O . MET A 1 127 ? -0.771 10.251 14.654 1.00 91.62 127 MET A O 1
ATOM 985 N N . ILE A 1 128 ? -1.234 8.126 14.065 1.00 92.38 128 ILE A N 1
ATOM 986 C CA . ILE A 1 128 ? -2.339 7.940 15.015 1.00 92.38 128 ILE A CA 1
ATOM 987 C C . ILE A 1 128 ? -1.836 8.075 16.455 1.00 92.38 128 ILE A C 1
ATOM 989 O O . ILE A 1 128 ? -2.395 8.855 17.219 1.00 92.38 128 ILE A O 1
ATOM 993 N N . LEU A 1 129 ? -0.757 7.373 16.815 1.00 89.50 129 LEU A N 1
ATOM 994 C CA . LEU A 1 129 ? -0.190 7.425 18.166 1.00 89.50 129 LEU A CA 1
ATOM 995 C C . LEU A 1 129 ? 0.305 8.829 18.536 1.00 89.50 129 LEU A C 1
ATOM 997 O O . LEU A 1 129 ? 0.117 9.254 19.667 1.00 89.50 129 LEU A O 1
ATOM 1001 N N . ALA A 1 130 ? 0.902 9.565 17.595 1.00 87.88 130 ALA A N 1
ATOM 1002 C CA . ALA A 1 130 ? 1.349 10.938 17.824 1.00 87.88 130 ALA A CA 1
ATOM 1003 C C . ALA A 1 130 ? 0.182 11.934 17.940 1.00 87.88 130 ALA A C 1
ATOM 1005 O O . ALA A 1 130 ? 0.308 12.954 18.611 1.00 87.88 130 ALA A O 1
ATOM 1006 N N . GLY A 1 131 ? -0.949 11.656 17.282 1.00 84.56 131 GLY A N 1
ATOM 1007 C CA . GLY A 1 131 ? -2.170 12.457 17.386 1.00 84.56 131 GLY A CA 1
ATOM 1008 C C . GLY A 1 131 ? -2.974 12.202 18.665 1.00 84.56 131 GLY A C 1
ATOM 1009 O O . GLY A 1 131 ? -3.874 12.980 18.983 1.00 84.56 131 GLY A O 1
ATOM 1010 N N . GLN A 1 132 ? -2.666 11.128 19.393 1.00 79.69 132 GLN A N 1
ATOM 1011 C CA . GLN A 1 132 ? -3.290 10.784 20.663 1.00 79.69 132 GLN A CA 1
ATOM 1012 C C . GLN A 1 132 ? -2.455 11.358 21.815 1.00 79.69 132 GLN A C 1
ATOM 1014 O O . GLN A 1 132 ? -1.401 10.831 22.151 1.00 79.69 132 GLN A O 1
ATOM 1019 N N . ASN A 1 133 ? -2.937 12.428 22.453 1.00 66.38 133 ASN A N 1
ATOM 1020 C CA . ASN A 1 133 ? -2.377 12.886 23.729 1.00 66.38 133 ASN A CA 1
ATOM 1021 C C . ASN A 1 133 ? -2.573 11.776 24.777 1.00 66.38 133 ASN A C 1
ATOM 1023 O O . ASN A 1 133 ? -3.720 11.505 25.129 1.00 66.38 133 ASN A O 1
ATOM 1027 N N . GLU A 1 134 ? -1.482 11.125 25.201 1.00 61.28 134 GLU A N 1
ATOM 1028 C CA . GLU A 1 134 ? -1.375 10.131 26.293 1.00 61.28 134 GLU A CA 1
ATOM 1029 C C . GLU A 1 134 ? -2.671 9.354 26.603 1.00 61.28 134 GLU A C 1
ATOM 1031 O O . GLU A 1 134 ? -3.214 9.410 27.704 1.00 61.28 134 GLU A O 1
ATOM 1036 N N . MET A 1 135 ? -3.225 8.653 25.611 1.00 55.44 135 MET A N 1
ATOM 1037 C CA . MET A 1 135 ? -4.451 7.884 25.815 1.00 55.44 135 MET A CA 1
ATOM 1038 C C . MET A 1 135 ? -4.151 6.496 26.389 1.00 55.44 135 MET A C 1
ATOM 1040 O O . MET A 1 135 ? -3.305 5.771 25.866 1.00 55.44 135 MET A O 1
ATOM 1044 N N . GLU A 1 136 ? -4.919 6.105 27.408 1.00 60.69 136 GLU A N 1
ATOM 1045 C CA . GLU A 1 136 ? -5.042 4.719 27.870 1.00 60.69 136 GLU A CA 1
ATOM 1046 C C . GLU A 1 136 ? -5.472 3.789 26.716 1.00 60.69 136 GLU A C 1
ATOM 1048 O O . GLU A 1 136 ? -6.226 4.189 25.820 1.00 60.69 136 GLU A O 1
ATOM 1053 N N . ASP A 1 137 ? -5.018 2.529 26.751 1.00 63.06 137 ASP A N 1
ATOM 1054 C CA . ASP A 1 137 ? -5.162 1.523 25.681 1.00 63.06 137 ASP A CA 1
ATOM 1055 C C . ASP A 1 137 ? -6.599 1.346 25.134 1.00 63.06 137 ASP A C 1
ATOM 1057 O O . ASP A 1 137 ? -6.776 0.912 23.992 1.00 63.06 137 ASP A O 1
ATOM 1061 N N . GLY A 1 138 ? -7.628 1.732 25.898 1.00 62.78 138 GLY A N 1
ATOM 1062 C CA . GLY A 1 138 ? -9.041 1.611 25.531 1.00 62.78 138 GLY A CA 1
ATOM 1063 C C . GLY A 1 138 ? -9.521 2.514 24.386 1.00 62.78 138 GLY A C 1
ATOM 1064 O O . GLY A 1 138 ? -10.522 2.192 23.756 1.00 62.78 138 GLY A O 1
ATOM 1065 N N . ARG A 1 139 ? -8.829 3.614 24.055 1.00 71.19 139 ARG A N 1
ATOM 1066 C CA . ARG A 1 139 ? -9.316 4.577 23.036 1.00 71.19 139 ARG A CA 1
ATOM 1067 C C . ARG A 1 139 ? -8.913 4.253 21.594 1.00 71.19 139 ARG A C 1
ATOM 1069 O O . ARG A 1 139 ? -9.337 4.936 20.662 1.00 71.19 139 ARG A O 1
ATOM 1076 N N . ARG A 1 140 ? -8.116 3.202 21.352 1.00 82.00 140 ARG A N 1
ATOM 1077 C CA . ARG A 1 140 ? -7.718 2.811 19.979 1.00 82.00 140 ARG A CA 1
ATOM 1078 C C . ARG A 1 140 ? -8.906 2.365 19.127 1.00 82.00 140 ARG A C 1
ATOM 1080 O O . ARG A 1 140 ? -8.918 2.613 17.922 1.00 82.00 140 ARG A O 1
ATOM 1087 N N . SER A 1 141 ? -9.930 1.780 19.750 1.00 85.19 141 SER A N 1
ATOM 1088 C CA . SER A 1 141 ? -11.180 1.427 19.076 1.00 85.19 141 SER A CA 1
ATOM 1089 C C . SER A 1 141 ? -11.947 2.644 18.571 1.00 85.19 141 SER A C 1
ATOM 1091 O O . SER A 1 141 ? -12.724 2.509 17.632 1.00 85.19 141 SER A O 1
ATOM 1093 N N . ASP A 1 142 ? -11.728 3.836 19.123 1.00 91.56 142 ASP A N 1
ATOM 1094 C CA . ASP A 1 142 ? -12.460 5.031 18.700 1.00 91.56 142 ASP A CA 1
ATOM 1095 C C . ASP A 1 142 ? -11.891 5.664 17.429 1.00 91.56 142 ASP A C 1
ATOM 1097 O O . ASP A 1 142 ? -12.531 6.539 16.841 1.00 91.56 142 ASP A O 1
ATOM 1101 N N . VAL A 1 143 ? -10.719 5.209 16.973 1.00 94.88 143 VAL A N 1
ATOM 1102 C CA . VAL A 1 143 ? -10.108 5.659 15.721 1.00 94.88 143 VAL A CA 1
ATOM 1103 C C . VAL A 1 143 ? -10.888 5.095 14.539 1.00 94.88 143 VAL A C 1
ATOM 1105 O O . VAL A 1 143 ? -11.077 3.885 14.405 1.00 94.88 143 VAL A O 1
ATOM 1108 N N . ARG A 1 144 ? -11.329 5.987 13.653 1.00 96.94 144 ARG A N 1
ATOM 1109 C CA . ARG A 1 144 ? -12.122 5.676 12.461 1.00 96.94 144 ARG A CA 1
ATOM 1110 C C . ARG A 1 144 ? -11.528 6.352 11.238 1.00 96.94 144 ARG A C 1
ATOM 1112 O O . ARG A 1 144 ? -10.721 7.271 11.346 1.00 96.94 144 ARG A O 1
ATOM 1119 N N . GLY A 1 145 ? -11.973 5.921 10.069 1.00 96.94 145 GLY A N 1
ATOM 1120 C CA . GLY A 1 145 ? -11.589 6.522 8.798 1.00 96.94 145 GLY A CA 1
ATOM 1121 C C . GLY A 1 145 ? -11.176 5.462 7.799 1.00 96.94 145 GLY A C 1
ATOM 1122 O O . GLY A 1 145 ? -11.674 4.339 7.840 1.00 96.94 145 GLY A O 1
ATOM 1123 N N . GLU A 1 146 ? -10.267 5.817 6.903 1.00 97.62 146 GLU A N 1
ATOM 1124 C CA . GLU A 1 146 ? -9.876 4.963 5.791 1.00 97.62 146 GLU A CA 1
ATOM 1125 C C . GLU A 1 146 ? -8.368 5.004 5.565 1.00 97.62 146 GLU A C 1
ATOM 1127 O O . GLU A 1 146 ? -7.736 6.060 5.631 1.00 97.62 146 GLU A O 1
ATOM 1132 N N . VAL A 1 147 ? -7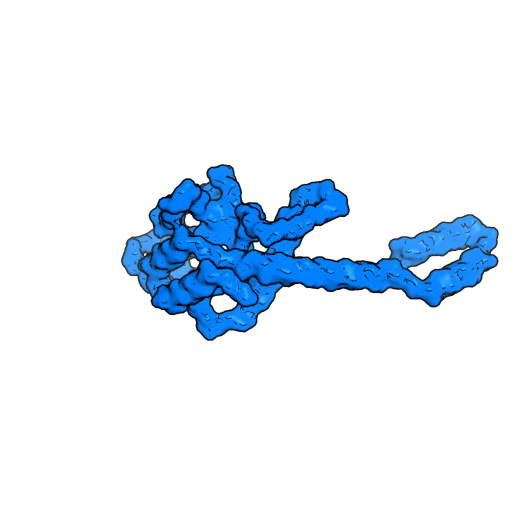.803 3.840 5.257 1.00 98.12 147 VAL A N 1
ATOM 1133 C CA . VAL A 1 147 ? -6.414 3.676 4.826 1.00 98.12 147 VAL A CA 1
ATOM 1134 C C . VAL A 1 147 ? -6.427 2.859 3.547 1.00 98.12 147 VAL A C 1
ATOM 1136 O O . VAL A 1 147 ? -7.028 1.789 3.493 1.00 98.12 147 VAL A O 1
ATOM 1139 N N . ARG A 1 148 ? -5.760 3.348 2.506 1.00 98.25 148 ARG A N 1
ATOM 1140 C CA . ARG A 1 148 ? -5.706 2.695 1.195 1.00 98.25 148 ARG A CA 1
ATOM 1141 C C . ARG A 1 148 ? -4.264 2.436 0.812 1.00 98.25 148 ARG A C 1
ATOM 1143 O O . ARG A 1 148 ? -3.467 3.370 0.834 1.00 98.25 148 ARG A O 1
ATOM 1150 N N . LEU A 1 149 ? -3.957 1.206 0.409 1.00 98.25 149 LEU A N 1
ATOM 1151 C CA . LEU A 1 149 ? -2.651 0.819 -0.119 1.00 98.25 149 LEU A CA 1
ATOM 1152 C C . LEU A 1 149 ? -2.767 0.328 -1.566 1.00 98.25 149 LEU A C 1
ATOM 1154 O O . LEU A 1 149 ? -3.660 -0.460 -1.889 1.00 98.25 149 LEU A O 1
ATOM 1158 N N . LEU A 1 150 ? -1.833 0.750 -2.423 1.00 98.25 150 LEU A N 1
ATOM 1159 C CA . LEU A 1 150 ? -1.578 0.136 -3.729 1.00 98.25 150 LEU A CA 1
ATOM 1160 C C . LEU A 1 150 ? -0.141 -0.385 -3.782 1.00 98.25 150 LEU A C 1
ATOM 1162 O O . LEU A 1 150 ? 0.797 0.407 -3.808 1.00 98.25 150 LEU A O 1
ATOM 1166 N N . GLY A 1 151 ? 0.028 -1.706 -3.819 1.00 97.44 151 GLY A N 1
ATOM 1167 C CA . GLY A 1 151 ? 1.325 -2.354 -4.028 1.00 97.44 151 GLY A CA 1
ATOM 1168 C C . GLY A 1 151 ? 1.624 -2.611 -5.505 1.00 97.44 151 GLY A C 1
ATOM 1169 O O . GLY A 1 151 ? 0.737 -2.969 -6.275 1.00 97.44 151 GLY A O 1
ATOM 1170 N N . VAL A 1 152 ? 2.890 -2.486 -5.903 1.00 96.88 152 VAL A N 1
ATOM 1171 C CA . VAL A 1 152 ? 3.353 -2.789 -7.281 1.00 96.88 152 VAL A CA 1
ATOM 1172 C C . VAL A 1 152 ? 3.600 -4.283 -7.535 1.00 96.88 152 VAL A C 1
ATOM 1174 O O . VAL A 1 152 ? 4.038 -4.676 -8.621 1.00 96.88 152 VAL A O 1
ATOM 1177 N N . HIS A 1 153 ? 3.377 -5.100 -6.506 1.00 95.00 153 HIS A N 1
ATOM 1178 C CA . HIS A 1 153 ? 3.494 -6.551 -6.501 1.00 95.00 153 HIS A CA 1
ATOM 1179 C C . HIS A 1 153 ? 2.459 -7.150 -5.536 1.00 95.00 153 HIS A C 1
ATOM 1181 O O . HIS A 1 153 ? 1.989 -6.479 -4.617 1.00 95.00 153 HIS A O 1
ATOM 1187 N N . THR A 1 154 ? 2.157 -8.437 -5.712 1.00 95.44 154 THR A N 1
ATOM 1188 C CA . THR A 1 154 ? 1.346 -9.247 -4.798 1.00 95.44 154 THR A CA 1
ATOM 1189 C C . THR A 1 154 ? 1.894 -9.219 -3.362 1.00 95.44 154 THR A C 1
ATOM 1191 O O . THR A 1 154 ? 3.033 -9.652 -3.149 1.00 95.44 154 THR A O 1
ATOM 1194 N N . PRO A 1 155 ? 1.101 -8.791 -2.362 1.00 95.44 155 PRO A N 1
ATOM 1195 C CA . PRO A 1 155 ? 1.486 -8.893 -0.961 1.00 95.44 155 PRO A CA 1
ATOM 1196 C C . PRO A 1 155 ? 1.777 -10.343 -0.576 1.00 95.44 155 PRO A C 1
ATOM 1198 O O . PRO A 1 155 ? 1.018 -11.259 -0.907 1.00 95.44 155 PRO A O 1
ATOM 1201 N N . CYS A 1 156 ? 2.883 -10.554 0.130 1.00 93.31 156 CYS A N 1
ATOM 1202 C CA . CYS A 1 156 ? 3.213 -11.865 0.680 1.00 93.31 156 CYS A CA 1
ATOM 1203 C C . CYS A 1 156 ? 2.416 -12.156 1.966 1.00 93.31 156 CYS A C 1
ATOM 1205 O O . CYS A 1 156 ? 1.766 -11.270 2.525 1.00 93.31 156 CYS A O 1
ATOM 1207 N N . ILE A 1 157 ? 2.498 -13.394 2.462 1.00 93.12 157 ILE A N 1
ATOM 1208 C CA . ILE A 1 157 ? 1.773 -13.838 3.666 1.00 93.12 157 ILE A CA 1
ATOM 1209 C C . ILE A 1 157 ? 2.131 -12.984 4.893 1.00 93.12 157 ILE A C 1
ATOM 1211 O O . ILE A 1 157 ? 1.243 -12.628 5.665 1.00 93.12 157 ILE A O 1
ATOM 1215 N N . SER A 1 158 ? 3.397 -12.583 5.055 1.00 93.12 158 SER A N 1
ATOM 1216 C CA . SER A 1 158 ? 3.784 -11.724 6.181 1.00 93.12 158 SER A CA 1
ATOM 1217 C C . SER A 1 158 ? 3.155 -10.328 6.096 1.00 93.12 158 SER A C 1
ATOM 1219 O O . SER A 1 158 ? 2.746 -9.793 7.122 1.00 93.12 158 SER A O 1
ATOM 1221 N N . CYS A 1 159 ? 2.979 -9.765 4.892 1.00 95.56 159 CYS A N 1
ATOM 1222 C CA . CYS A 1 159 ? 2.235 -8.515 4.702 1.00 95.56 159 CYS A CA 1
ATOM 1223 C C . CYS A 1 159 ? 0.752 -8.684 5.063 1.00 95.56 159 CYS A C 1
ATOM 1225 O O . CYS A 1 159 ? 0.199 -7.833 5.753 1.00 95.56 159 CYS A O 1
ATOM 1227 N N . LEU A 1 160 ? 0.122 -9.795 4.653 1.00 96.44 160 LEU A N 1
ATOM 1228 C CA . LEU A 1 160 ? -1.275 -10.089 5.003 1.00 96.44 160 LEU A CA 1
ATOM 1229 C C . LEU A 1 160 ? -1.481 -10.133 6.517 1.00 96.44 160 LEU A C 1
ATOM 1231 O O . LEU A 1 160 ? -2.444 -9.568 7.028 1.00 96.44 160 LEU A O 1
ATOM 1235 N N . ALA A 1 161 ? -0.553 -10.744 7.247 1.00 95.75 161 ALA A N 1
ATOM 1236 C CA . ALA A 1 161 ? -0.650 -10.787 8.693 1.00 95.75 161 ALA A CA 1
ATOM 1237 C C . ALA A 1 161 ? -0.479 -9.410 9.347 1.00 95.75 161 ALA A C 1
ATOM 1239 O O . ALA A 1 161 ? -1.179 -9.110 10.311 1.00 95.75 161 ALA A O 1
ATOM 1240 N N . VAL A 1 162 ? 0.383 -8.542 8.804 1.00 96.25 162 VAL A N 1
ATOM 1241 C CA . VAL A 1 162 ? 0.479 -7.142 9.253 1.00 96.25 162 VAL A CA 1
ATOM 1242 C C . VAL A 1 162 ? -0.836 -6.392 9.002 1.00 96.25 162 VAL A C 1
ATOM 1244 O O . VAL A 1 162 ? -1.245 -5.596 9.845 1.00 96.25 162 VAL A O 1
ATOM 1247 N N . PHE A 1 163 ? -1.546 -6.671 7.901 1.00 98.06 163 PHE A N 1
ATOM 1248 C CA . PHE A 1 163 ? -2.878 -6.098 7.655 1.00 98.06 163 PHE A CA 1
ATOM 1249 C C . PHE A 1 163 ? -3.880 -6.530 8.729 1.00 98.06 163 PHE A C 1
ATOM 1251 O O . PHE A 1 163 ? -4.616 -5.697 9.258 1.00 98.06 163 PHE A O 1
ATOM 1258 N N . CYS A 1 164 ? -3.869 -7.812 9.103 1.00 97.94 164 CYS A N 1
ATOM 1259 C CA . CYS A 1 164 ? -4.693 -8.334 10.193 1.00 97.94 164 CYS A CA 1
ATOM 1260 C C . CYS A 1 164 ? -4.341 -7.696 11.543 1.00 97.94 164 CYS A C 1
ATOM 1262 O O . CYS A 1 164 ? -5.248 -7.281 12.259 1.00 97.94 164 CYS A O 1
ATOM 1264 N N . GLN A 1 165 ? -3.051 -7.560 11.872 1.00 96.88 165 GLN A N 1
ATOM 1265 C CA . GLN A 1 165 ? -2.605 -6.888 13.099 1.00 96.88 165 GLN A CA 1
ATOM 1266 C C . GLN A 1 165 ? -3.089 -5.434 13.140 1.00 96.88 165 GLN A C 1
ATOM 1268 O O . GLN A 1 165 ? -3.693 -5.014 14.123 1.00 96.88 165 GLN A O 1
ATOM 1273 N N . PHE A 1 166 ? -2.913 -4.684 12.046 1.00 97.31 166 PHE A N 1
ATOM 1274 C CA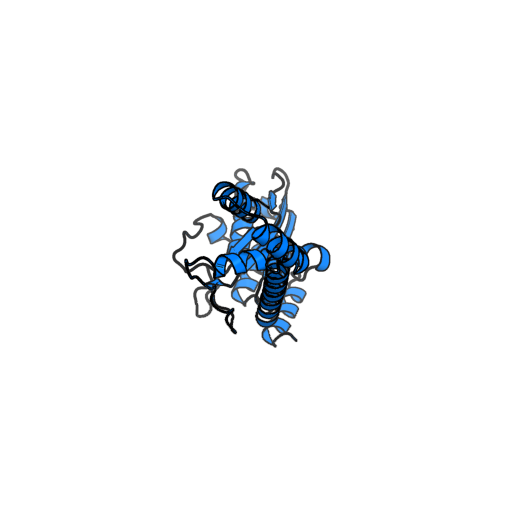 . PHE A 1 166 ? -3.399 -3.308 11.943 1.00 97.31 166 PHE A CA 1
ATOM 1275 C C . PHE A 1 166 ? -4.914 -3.225 12.155 1.00 97.31 166 PHE A C 1
ATOM 1277 O O . PHE A 1 166 ? -5.388 -2.385 12.917 1.00 97.31 166 PHE A O 1
ATOM 1284 N N . LYS A 1 167 ? -5.679 -4.127 11.528 1.00 97.62 167 LYS A N 1
ATOM 1285 C CA . LYS A 1 167 ? -7.137 -4.165 11.674 1.00 97.62 167 LYS A CA 1
ATOM 1286 C C . LYS A 1 167 ? -7.581 -4.533 13.091 1.00 97.62 167 LYS A C 1
ATOM 1288 O O . LYS A 1 167 ? -8.580 -3.997 13.555 1.00 97.62 167 LYS A O 1
ATOM 1293 N N . ALA A 1 168 ? -6.850 -5.412 13.773 1.00 96.25 168 ALA A N 1
ATOM 1294 C CA . ALA A 1 168 ? -7.123 -5.763 15.164 1.00 96.25 168 ALA A CA 1
ATOM 1295 C C . ALA A 1 168 ? -6.889 -4.573 16.110 1.00 96.25 168 ALA A C 1
ATOM 1297 O O . ALA A 1 168 ? -7.660 -4.374 17.043 1.00 96.25 168 ALA A O 1
ATOM 1298 N N . ILE A 1 169 ? -5.863 -3.758 15.843 1.00 94.88 169 ILE A N 1
ATOM 1299 C CA . ILE A 1 169 ? -5.552 -2.559 16.635 1.00 94.88 169 ILE A CA 1
ATOM 1300 C C . ILE A 1 169 ? -6.559 -1.431 16.358 1.00 94.88 169 ILE A C 1
ATOM 1302 O O . ILE A 1 169 ? -6.976 -0.740 17.286 1.00 94.88 169 ILE A O 1
ATOM 1306 N N . PH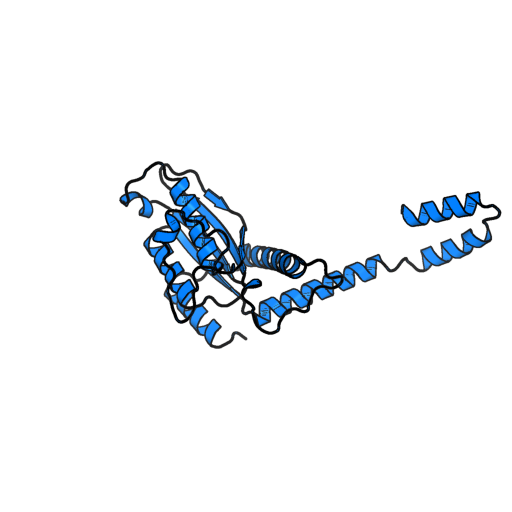E A 1 170 ? -6.965 -1.251 15.096 1.00 96.44 170 PHE A N 1
ATOM 1307 C CA . PHE A 1 170 ? -7.865 -0.181 14.651 1.00 96.44 170 PHE A CA 1
ATOM 1308 C C . PHE A 1 170 ? -9.123 -0.751 13.972 1.00 96.44 170 PHE A C 1
ATOM 1310 O O . PHE A 1 170 ? -9.298 -0.628 12.752 1.00 96.44 170 PHE A O 1
ATOM 1317 N N . PRO A 1 171 ? -10.038 -1.373 14.739 1.00 96.56 171 PRO A N 1
ATOM 1318 C CA . PRO A 1 171 ? -11.171 -2.114 14.181 1.00 96.56 171 PRO A CA 1
ATOM 1319 C C . PRO A 1 171 ? -12.135 -1.239 13.374 1.00 96.56 171 PRO A C 1
ATOM 1321 O O . PRO A 1 171 ? -12.763 -1.730 12.434 1.00 96.56 171 PRO A O 1
ATOM 1324 N N . ASN A 1 172 ? -12.207 0.061 13.668 1.00 96.81 172 ASN A N 1
ATOM 1325 C CA . ASN A 1 172 ? -13.100 1.000 12.989 1.00 96.81 172 ASN A CA 1
ATOM 1326 C C . ASN A 1 172 ? -12.444 1.766 11.824 1.00 96.81 172 ASN A C 1
ATOM 1328 O O . ASN A 1 172 ? -13.099 2.596 11.191 1.00 96.81 172 ASN A O 1
ATOM 1332 N N . VAL A 1 173 ? -11.184 1.465 11.490 1.00 97.56 173 VAL A N 1
ATOM 1333 C CA . VAL A 1 173 ? -10.528 1.963 10.272 1.00 97.56 173 VAL A CA 1
ATOM 1334 C C . VAL A 1 173 ? -10.806 1.010 9.107 1.00 97.56 173 VAL A C 1
ATOM 1336 O O . VAL A 1 173 ? -10.600 -0.205 9.206 1.00 97.56 173 VAL A O 1
ATOM 1339 N N . ASP A 1 174 ? -11.285 1.547 7.986 1.00 97.88 174 ASP A N 1
ATOM 1340 C CA . ASP A 1 174 ? -11.487 0.808 6.738 1.00 97.88 174 ASP A CA 1
ATOM 1341 C C . ASP A 1 174 ? -10.149 0.673 5.998 1.00 97.88 174 ASP A C 1
ATOM 1343 O O . ASP A 1 174 ? -9.691 1.607 5.340 1.00 97.88 174 ASP A O 1
ATOM 1347 N N . LEU A 1 175 ? -9.495 -0.483 6.140 1.00 98.25 175 LEU A N 1
ATOM 1348 C CA . LEU A 1 175 ? -8.247 -0.790 5.444 1.00 98.25 175 LEU A CA 1
ATOM 1349 C C . LEU A 1 175 ? -8.551 -1.414 4.078 1.00 98.25 175 LEU A C 1
ATOM 1351 O O . LEU A 1 175 ? -9.082 -2.519 4.002 1.00 98.25 175 LEU A O 1
ATOM 1355 N N . GLN A 1 176 ? -8.164 -0.730 3.005 1.00 98.19 176 GLN A N 1
ATOM 1356 C CA . GLN A 1 176 ? -8.352 -1.180 1.630 1.00 98.19 176 GLN A CA 1
ATOM 1357 C C . GLN A 1 176 ? -7.008 -1.465 0.964 1.00 98.19 176 GLN A C 1
ATOM 1359 O O . GLN A 1 176 ? -6.158 -0.584 0.833 1.00 98.19 176 GLN A O 1
ATOM 1364 N N . ILE A 1 177 ? -6.830 -2.693 0.489 1.00 98.06 177 ILE A N 1
ATOM 1365 C CA . ILE A 1 177 ? -5.596 -3.157 -0.134 1.00 98.06 177 ILE A CA 1
ATOM 1366 C C . ILE A 1 177 ? -5.859 -3.484 -1.594 1.00 98.06 177 ILE A C 1
ATOM 1368 O O . ILE A 1 177 ? -6.720 -4.290 -1.948 1.00 98.06 177 ILE A O 1
ATOM 1372 N N . SER A 1 178 ? -5.068 -2.875 -2.460 1.00 97.31 178 SER A N 1
ATOM 1373 C CA . SER A 1 178 ? -5.027 -3.184 -3.874 1.00 97.31 178 SER A CA 1
ATOM 1374 C C . SER A 1 178 ? -3.588 -3.450 -4.286 1.00 97.31 178 SER A C 1
ATOM 1376 O O . SER A 1 178 ? -2.647 -2.954 -3.672 1.00 97.31 178 SER A O 1
ATOM 1378 N N . PHE A 1 179 ? -3.397 -4.245 -5.330 1.00 97.25 179 PHE A N 1
ATOM 1379 C CA . PHE A 1 179 ? -2.069 -4.472 -5.881 1.00 97.25 179 PHE A CA 1
ATOM 1380 C C . PHE A 1 179 ? -2.119 -4.728 -7.382 1.00 97.25 179 PHE A C 1
ATOM 1382 O O . PHE A 1 179 ? -3.185 -5.032 -7.931 1.00 97.25 179 PHE A O 1
ATOM 1389 N N . ASP A 1 180 ? -0.976 -4.565 -8.031 1.00 95.31 180 ASP A N 1
ATOM 1390 C CA . ASP A 1 180 ? -0.676 -5.062 -9.371 1.00 95.31 180 ASP A CA 1
ATOM 1391 C C . ASP A 1 180 ? 0.251 -6.279 -9.268 1.00 95.31 180 ASP A C 1
ATOM 1393 O O . ASP A 1 180 ? 0.989 -6.431 -8.292 1.00 95.31 180 ASP A O 1
ATOM 1397 N N . ASP A 1 181 ? 0.235 -7.155 -10.274 1.00 92.38 181 ASP A N 1
ATOM 1398 C CA . ASP A 1 181 ? 1.342 -8.094 -10.437 1.00 92.38 181 ASP A CA 1
ATOM 1399 C C . ASP A 1 181 ? 2.534 -7.384 -11.100 1.00 92.38 181 ASP A C 1
ATOM 1401 O O . ASP A 1 181 ? 2.389 -6.392 -11.821 1.00 92.38 181 ASP A O 1
ATOM 1405 N N . TRP A 1 182 ? 3.749 -7.867 -10.827 1.00 93.88 182 TRP A N 1
ATOM 1406 C CA . TRP A 1 182 ? 4.946 -7.232 -11.381 1.00 93.88 182 TRP A CA 1
ATOM 1407 C C . TRP A 1 182 ? 4.951 -7.174 -12.918 1.00 93.88 182 TRP A C 1
ATOM 1409 O O . TRP A 1 182 ? 5.322 -6.126 -13.451 1.00 93.88 182 TRP A O 1
ATOM 1419 N N . PRO A 1 183 ? 4.533 -8.221 -13.659 1.00 94.06 183 PRO A N 1
ATOM 1420 C CA . PRO A 1 183 ? 4.427 -8.140 -15.113 1.00 94.06 183 PRO A CA 1
ATOM 1421 C C . PRO A 1 183 ? 3.545 -6.981 -15.603 1.00 94.06 183 PRO A C 1
ATOM 1423 O O . PRO A 1 183 ? 3.966 -6.251 -16.505 1.00 94.06 183 PRO A O 1
ATOM 1426 N N . ALA A 1 184 ? 2.374 -6.758 -14.997 1.00 92.31 184 ALA A N 1
ATOM 1427 C CA . ALA A 1 184 ? 1.484 -5.650 -15.342 1.00 92.31 184 ALA A CA 1
ATOM 1428 C C . ALA A 1 184 ? 2.100 -4.286 -14.998 1.00 92.31 184 ALA A C 1
ATOM 1430 O O . ALA A 1 184 ? 2.079 -3.372 -15.833 1.00 92.31 184 ALA A O 1
ATOM 1431 N N . THR A 1 185 ? 2.713 -4.157 -13.815 1.00 94.69 185 THR A N 1
ATOM 1432 C CA . THR A 1 185 ? 3.466 -2.955 -13.422 1.00 94.69 185 THR A CA 1
ATOM 1433 C C . THR A 1 185 ? 4.562 -2.654 -14.446 1.00 94.69 185 THR A C 1
ATOM 1435 O O . THR A 1 185 ? 4.639 -1.553 -14.995 1.00 94.69 185 THR A O 1
ATOM 1438 N N . ARG A 1 186 ? 5.396 -3.649 -14.768 1.00 95.06 186 ARG A N 1
ATOM 1439 C CA . ARG A 1 186 ? 6.508 -3.527 -15.718 1.00 95.06 186 ARG A CA 1
ATOM 1440 C C . ARG A 1 186 ? 6.025 -3.121 -17.105 1.00 95.06 186 ARG A C 1
ATOM 1442 O O . ARG A 1 186 ? 6.613 -2.232 -17.720 1.00 95.06 186 ARG A O 1
ATOM 1449 N N . GLN A 1 187 ? 4.962 -3.748 -17.604 1.00 95.25 187 GLN A N 1
ATOM 1450 C CA . GLN A 1 187 ? 4.389 -3.406 -18.903 1.00 95.25 187 GLN A CA 1
ATOM 1451 C C . GLN A 1 187 ? 3.908 -1.949 -18.930 1.00 95.25 187 GLN A C 1
ATOM 1453 O O . GLN A 1 187 ? 4.182 -1.227 -19.891 1.00 95.25 187 GLN A O 1
ATOM 1458 N N . SER A 1 188 ? 3.251 -1.497 -17.863 1.00 94.06 188 SER A N 1
ATOM 1459 C CA . SER A 1 188 ? 2.768 -0.120 -17.738 1.00 94.06 188 SER A CA 1
ATOM 1460 C C . SER A 1 188 ? 3.912 0.899 -17.713 1.00 94.06 188 SER A C 1
ATOM 1462 O O . SER A 1 188 ? 3.833 1.933 -18.382 1.00 94.06 188 SER A O 1
ATOM 1464 N N . LEU A 1 189 ? 5.013 0.585 -17.021 1.00 94.56 189 LEU A N 1
ATOM 1465 C CA . LEU A 1 189 ? 6.228 1.406 -17.004 1.00 94.56 189 LEU A CA 1
ATOM 1466 C C . LEU A 1 189 ? 6.874 1.509 -18.394 1.00 94.56 189 LEU A C 1
ATOM 1468 O O . LEU A 1 189 ? 7.167 2.613 -18.857 1.00 94.56 189 LEU A O 1
ATOM 1472 N N . LEU A 1 190 ? 7.028 0.385 -19.102 1.00 94.75 190 LEU A N 1
ATOM 1473 C CA . LEU A 1 190 ? 7.574 0.359 -20.466 1.00 94.75 190 LEU A CA 1
ATOM 1474 C C . LEU A 1 190 ? 6.718 1.183 -21.442 1.00 94.75 190 LEU A C 1
ATOM 1476 O O . LEU A 1 190 ? 7.238 1.933 -22.271 1.00 94.75 190 LEU A O 1
ATOM 1480 N N . GLN A 1 191 ? 5.390 1.089 -21.331 1.00 94.38 191 GLN A N 1
ATOM 1481 C CA . GLN A 1 191 ? 4.475 1.892 -22.143 1.00 94.38 191 GLN A CA 1
ATOM 1482 C C . GLN A 1 191 ? 4.583 3.389 -21.828 1.00 94.38 191 GLN A C 1
ATOM 1484 O O . GLN A 1 191 ? 4.552 4.212 -22.750 1.00 94.38 191 GLN A O 1
ATOM 1489 N N . ALA A 1 192 ? 4.715 3.759 -20.551 1.00 91.12 192 ALA A N 1
ATOM 1490 C CA . ALA A 1 192 ? 4.910 5.146 -20.144 1.00 91.12 192 ALA A CA 1
ATOM 1491 C C . ALA A 1 192 ? 6.200 5.721 -20.754 1.00 91.12 192 ALA A C 1
ATOM 1493 O O . ALA A 1 192 ? 6.175 6.798 -21.354 1.00 91.12 192 ALA A O 1
ATOM 1494 N N . GLU A 1 193 ? 7.298 4.970 -20.709 1.00 90.56 193 GLU A N 1
ATOM 1495 C CA . GLU A 1 193 ? 8.581 5.363 -21.302 1.00 90.56 193 GLU A CA 1
ATOM 1496 C C . GLU A 1 193 ? 8.507 5.535 -22.813 1.00 90.56 193 GLU A C 1
ATOM 1498 O O . GLU A 1 193 ? 8.934 6.564 -23.338 1.00 90.56 193 GLU A O 1
ATOM 1503 N N . ALA A 1 194 ? 7.895 4.584 -23.522 1.00 91.50 194 ALA A N 1
ATOM 1504 C CA . ALA A 1 194 ? 7.714 4.684 -24.966 1.00 91.50 194 ALA A CA 1
ATOM 1505 C C . ALA A 1 194 ? 6.929 5.951 -25.357 1.00 91.50 194 ALA A C 1
ATOM 1507 O O . ALA A 1 194 ? 7.268 6.630 -26.332 1.00 91.50 194 ALA A O 1
ATOM 1508 N N . ARG A 1 195 ? 5.902 6.316 -24.574 1.00 90.50 195 ARG A N 1
ATOM 1509 C CA . ARG A 1 195 ? 5.133 7.557 -24.770 1.00 90.50 195 ARG A CA 1
ATOM 1510 C C . ARG A 1 195 ? 5.994 8.800 -24.532 1.00 90.50 195 ARG A C 1
ATOM 1512 O O . ARG A 1 195 ? 5.925 9.733 -25.333 1.00 90.50 195 ARG A O 1
ATOM 1519 N N . HIS A 1 196 ? 6.816 8.818 -23.482 1.00 87.94 196 HIS A N 1
ATOM 1520 C CA . HIS A 1 196 ? 7.734 9.928 -23.207 1.00 87.94 196 HIS A CA 1
ATOM 1521 C C . HIS A 1 196 ? 8.796 10.089 -24.303 1.00 87.94 196 HIS A C 1
ATOM 1523 O O . HIS A 1 196 ? 9.002 11.204 -24.787 1.00 87.94 196 HIS A O 1
ATOM 1529 N N . SER A 1 197 ? 9.399 8.995 -24.770 1.00 86.69 197 SER A N 1
ATOM 1530 C CA . SER A 1 197 ? 10.385 9.006 -25.858 1.00 86.69 197 SER A CA 1
ATOM 1531 C C . SER A 1 197 ? 9.798 9.533 -27.170 1.00 86.69 197 SER A C 1
ATOM 1533 O O . SER A 1 197 ? 10.411 10.372 -27.828 1.00 86.69 197 SER A O 1
ATOM 1535 N N . ARG A 1 198 ? 8.567 9.128 -27.524 1.00 88.31 198 ARG A N 1
ATOM 1536 C CA . ARG A 1 198 ? 7.848 9.666 -28.695 1.00 88.31 198 ARG A CA 1
ATOM 1537 C C . ARG A 1 198 ? 7.582 11.168 -28.569 1.00 88.31 198 ARG A C 1
ATOM 1539 O O . ARG A 1 198 ? 7.771 11.896 -29.538 1.00 88.31 198 ARG A O 1
ATOM 1546 N N . LYS A 1 199 ? 7.179 11.643 -27.383 1.00 87.06 199 LYS A N 1
ATOM 1547 C CA . LYS A 1 199 ? 6.962 13.078 -27.126 1.00 87.06 199 LYS A CA 1
ATOM 1548 C C . LYS A 1 199 ? 8.258 13.889 -27.232 1.00 87.06 199 LYS A C 1
ATOM 1550 O O . LYS A 1 199 ? 8.223 14.971 -27.804 1.00 87.06 199 LYS A O 1
ATOM 1555 N N . ARG A 1 200 ? 9.394 13.376 -26.736 1.00 82.62 200 ARG A N 1
ATOM 1556 C CA . ARG A 1 200 ? 10.704 14.048 -26.865 1.00 82.62 200 ARG A CA 1
ATOM 1557 C C . ARG A 1 200 ? 11.161 14.133 -28.321 1.00 82.62 200 ARG A C 1
ATOM 1559 O O . ARG A 1 200 ? 11.530 15.215 -28.752 1.00 82.62 200 ARG A O 1
ATOM 1566 N N . ARG A 1 201 ? 11.043 13.040 -29.089 1.00 81.75 201 ARG A N 1
ATOM 1567 C CA . ARG A 1 201 ? 11.379 13.029 -30.526 1.00 81.75 201 ARG A CA 1
ATOM 1568 C C . ARG A 1 201 ? 10.551 14.030 -31.332 1.00 81.75 201 ARG A C 1
ATOM 1570 O O . ARG A 1 201 ? 11.101 14.737 -32.158 1.00 81.75 201 ARG A O 1
ATOM 1577 N N . LYS A 1 202 ? 9.244 14.141 -31.061 1.00 78.62 202 LYS A N 1
ATOM 1578 C CA . LYS A 1 202 ? 8.392 15.145 -31.725 1.00 78.62 202 LYS A CA 1
ATOM 1579 C C . LYS A 1 202 ? 8.794 16.589 -31.409 1.00 78.62 202 LYS A C 1
ATOM 1581 O O . LYS A 1 202 ? 8.583 17.446 -32.248 1.00 78.62 202 LYS A O 1
ATOM 1586 N N . LYS A 1 203 ? 9.358 16.853 -30.225 1.00 74.31 203 LYS A N 1
ATOM 1587 C CA . LYS A 1 203 ? 9.869 18.183 -29.855 1.00 74.31 203 LYS A CA 1
ATOM 1588 C C . LYS A 1 203 ? 11.251 18.487 -30.441 1.00 74.31 203 LYS A C 1
ATOM 1590 O O . LYS A 1 203 ? 11.564 19.650 -30.621 1.00 74.31 203 LYS A O 1
ATOM 1595 N N . SER A 1 204 ? 12.075 17.468 -30.701 1.00 69.00 204 SER A N 1
ATOM 1596 C CA . SER A 1 204 ? 13.424 17.642 -31.264 1.00 69.00 204 SER A CA 1
ATOM 1597 C C . SER A 1 204 ? 13.452 17.702 -32.791 1.00 69.00 204 SER A C 1
ATOM 1599 O O . SER A 1 204 ? 14.493 18.005 -33.362 1.00 69.00 204 SER A O 1
ATOM 1601 N N . ILE A 1 205 ? 12.347 17.368 -33.463 1.00 68.94 205 ILE A N 1
ATOM 1602 C CA . ILE A 1 205 ? 12.204 17.607 -34.898 1.00 68.94 205 ILE A CA 1
ATOM 1603 C C . ILE A 1 205 ? 11.895 19.095 -35.054 1.00 68.94 205 ILE A C 1
ATOM 1605 O O . ILE A 1 205 ? 10.752 19.516 -34.886 1.00 68.94 205 ILE A O 1
ATOM 1609 N N . VAL A 1 206 ? 12.933 19.882 -35.333 1.00 67.00 206 VAL A N 1
ATOM 1610 C CA . VAL A 1 206 ? 12.767 21.237 -35.862 1.00 67.00 206 VAL A CA 1
ATOM 1611 C C . VAL A 1 206 ? 12.011 21.092 -37.191 1.00 67.00 206 VAL A C 1
ATOM 1613 O O . VAL A 1 206 ? 12.435 20.283 -38.022 1.00 67.00 206 VAL A O 1
ATOM 1616 N N . PRO A 1 207 ? 10.875 21.783 -37.394 1.00 68.31 207 PRO A N 1
ATOM 1617 C CA . PRO A 1 207 ? 10.154 21.757 -38.661 1.00 68.31 207 PRO A CA 1
ATOM 1618 C C . PRO A 1 207 ? 11.106 22.007 -39.835 1.00 68.31 207 PRO A C 1
ATOM 1620 O O . PRO A 1 207 ? 11.928 22.921 -39.783 1.00 68.31 207 PRO A O 1
ATOM 1623 N N . VAL A 1 208 ? 10.997 21.210 -40.899 1.00 63.94 208 VAL A N 1
ATOM 1624 C CA . VAL A 1 208 ? 11.820 21.384 -42.109 1.00 63.94 208 VAL A CA 1
ATOM 1625 C C . VAL A 1 208 ? 11.635 22.788 -42.688 1.00 63.94 208 VAL A C 1
ATOM 1627 O O . VAL A 1 208 ? 12.599 23.377 -43.155 1.00 63.94 208 VAL A O 1
ATOM 1630 N N . ASP A 1 209 ? 10.447 23.374 -42.547 1.00 60.84 209 ASP A N 1
ATOM 1631 C CA . ASP A 1 209 ? 10.154 24.747 -42.972 1.00 60.84 209 ASP A CA 1
ATOM 1632 C C . ASP A 1 209 ? 10.991 25.789 -42.217 1.00 60.84 209 ASP A C 1
ATOM 1634 O O . ASP A 1 209 ? 11.423 26.780 -42.799 1.00 60.84 209 ASP A O 1
ATOM 1638 N N . ILE A 1 210 ? 11.294 25.530 -40.940 1.00 61.59 210 ILE A N 1
ATOM 1639 C CA . ILE A 1 210 ? 12.195 26.360 -40.138 1.00 61.59 210 ILE A CA 1
ATOM 1640 C C . ILE A 1 210 ? 13.640 26.181 -40.635 1.00 61.59 210 ILE A C 1
ATOM 1642 O O . ILE A 1 210 ? 14.338 27.167 -40.844 1.00 61.59 210 ILE A O 1
ATOM 1646 N N . LEU A 1 211 ? 14.074 24.950 -40.930 1.00 57.91 211 LEU A N 1
ATOM 1647 C CA . LEU A 1 211 ? 15.402 24.685 -41.510 1.00 57.91 211 LEU A CA 1
ATOM 1648 C C . LEU A 1 211 ? 15.577 25.276 -42.926 1.00 57.91 211 LEU A C 1
ATOM 1650 O O . LEU A 1 211 ? 16.663 25.747 -43.263 1.00 57.91 211 LEU A O 1
ATOM 1654 N N . LEU A 1 212 ? 14.521 25.307 -43.743 1.00 59.06 212 LEU A N 1
ATOM 1655 C CA . LEU A 1 212 ? 14.528 25.911 -45.081 1.00 59.06 212 LEU A CA 1
ATOM 1656 C C . LEU A 1 212 ? 14.509 27.446 -45.023 1.00 59.06 212 LEU A C 1
ATOM 1658 O O . LEU A 1 212 ? 15.257 28.093 -45.756 1.00 59.06 212 LEU A O 1
ATOM 1662 N N . GLN A 1 213 ? 13.736 28.045 -44.109 1.00 59.62 213 GLN A N 1
ATOM 1663 C CA . GLN A 1 213 ? 13.827 29.484 -43.823 1.00 59.62 213 GLN A CA 1
ATOM 1664 C C . GLN A 1 213 ? 15.229 29.866 -43.330 1.00 59.62 213 GLN A C 1
ATOM 1666 O O . GLN A 1 213 ? 15.766 30.903 -43.725 1.00 59.62 213 GLN A O 1
ATOM 1671 N N . PHE A 1 214 ? 15.862 29.001 -42.535 1.00 57.88 214 PHE A N 1
ATOM 1672 C CA . PHE A 1 214 ? 17.230 29.189 -42.072 1.00 57.88 214 PHE A CA 1
ATOM 1673 C C . PHE A 1 214 ? 18.256 29.153 -43.217 1.00 57.88 214 PHE A C 1
ATOM 1675 O O . PHE A 1 214 ? 19.068 30.076 -43.307 1.00 57.88 214 PHE A O 1
ATOM 1682 N N . SER A 1 215 ? 18.173 28.190 -44.141 1.00 59.03 215 SER A N 1
ATOM 1683 C CA . SER A 1 215 ? 19.021 28.147 -45.347 1.00 59.03 215 SER A CA 1
ATOM 1684 C C . SER A 1 215 ? 18.927 29.438 -46.172 1.00 59.03 215 SER A C 1
ATOM 1686 O O . SER A 1 215 ? 19.955 30.008 -46.525 1.00 59.03 215 SER A O 1
ATOM 1688 N N . SER A 1 216 ? 17.716 29.960 -46.395 1.00 59.91 216 SER A N 1
ATOM 1689 C CA . SER A 1 216 ? 17.518 31.175 -47.202 1.00 59.91 216 SER A CA 1
ATOM 1690 C C . SER A 1 216 ? 18.060 32.464 -46.560 1.00 59.91 216 SER A C 1
ATOM 1692 O O . SER A 1 216 ? 18.395 33.418 -47.262 1.00 59.91 216 SER A O 1
ATOM 1694 N N . ASN A 1 217 ? 18.154 32.500 -45.226 1.00 58.59 217 ASN A N 1
ATOM 1695 C CA . ASN A 1 217 ? 18.686 33.639 -44.475 1.00 58.59 217 ASN A CA 1
ATOM 1696 C C . ASN A 1 217 ? 20.204 33.548 -44.256 1.00 58.59 217 ASN A C 1
ATOM 1698 O O . ASN A 1 217 ? 20.854 34.584 -44.139 1.00 58.59 217 ASN A O 1
ATOM 1702 N N . PHE A 1 218 ? 20.776 32.339 -44.229 1.00 62.75 218 PHE A N 1
ATOM 1703 C CA . PHE A 1 218 ? 22.226 32.143 -44.148 1.00 62.75 218 PHE A CA 1
ATOM 1704 C C . PHE A 1 218 ? 22.934 32.703 -45.391 1.00 62.75 218 PHE A C 1
ATOM 1706 O O . PHE A 1 218 ? 23.924 33.417 -45.256 1.00 62.75 218 PHE A O 1
ATOM 1713 N N . ASP A 1 219 ? 22.354 32.509 -46.580 1.00 62.62 219 ASP A N 1
ATOM 1714 C CA . ASP A 1 219 ? 22.879 33.054 -47.844 1.00 62.62 219 ASP A CA 1
ATOM 1715 C C . ASP A 1 219 ? 22.844 34.597 -47.923 1.00 62.62 219 ASP A C 1
ATOM 1717 O O . ASP A 1 219 ? 23.432 35.191 -48.826 1.00 62.62 219 ASP A O 1
ATOM 1721 N N . ARG A 1 220 ? 22.172 35.273 -46.978 1.00 62.78 220 ARG A N 1
ATOM 1722 C CA . ARG A 1 220 ? 22.089 36.744 -46.894 1.00 62.78 220 ARG A CA 1
ATOM 1723 C C . ARG A 1 220 ? 22.991 37.356 -45.818 1.00 62.78 220 ARG A C 1
ATOM 1725 O O . ARG A 1 220 ? 23.061 38.580 -45.727 1.00 62.78 220 ARG A O 1
ATOM 1732 N N . ALA A 1 221 ? 23.669 36.548 -45.002 1.00 64.00 221 ALA A N 1
ATOM 1733 C CA . ALA A 1 221 ? 24.554 37.043 -43.953 1.00 64.00 221 ALA A CA 1
ATOM 1734 C C . ALA A 1 221 ? 25.912 37.451 -44.546 1.00 64.00 221 ALA A C 1
ATOM 1736 O O . ALA A 1 221 ? 26.739 36.606 -44.880 1.00 64.00 221 ALA A O 1
ATOM 1737 N N . THR A 1 222 ? 26.164 38.755 -44.668 1.00 74.56 222 THR A N 1
ATOM 1738 C CA . THR A 1 222 ? 27.422 39.278 -45.232 1.00 74.56 222 THR A CA 1
ATOM 1739 C C . THR A 1 222 ? 28.450 39.668 -44.174 1.00 74.56 222 THR A C 1
ATOM 1741 O O . THR A 1 222 ? 29.594 39.953 -44.525 1.00 74.56 222 THR A O 1
ATOM 1744 N N . THR A 1 223 ? 28.079 39.707 -42.886 1.00 78.38 223 THR A N 1
ATOM 1745 C CA . THR A 1 223 ? 28.994 40.132 -41.818 1.00 78.38 223 THR A CA 1
ATOM 1746 C C . THR A 1 223 ? 29.057 39.158 -40.632 1.00 78.38 223 THR A C 1
ATOM 1748 O O . THR A 1 223 ? 28.081 38.472 -40.320 1.00 78.38 223 THR A O 1
ATOM 1751 N N . PRO A 1 224 ? 30.181 39.126 -39.887 1.00 73.62 224 PRO A N 1
ATOM 1752 C CA . PRO A 1 224 ? 30.317 38.304 -38.679 1.00 73.62 224 PRO A CA 1
ATOM 1753 C C . PRO A 1 224 ? 29.291 38.613 -37.574 1.00 73.62 224 PRO A C 1
ATOM 1755 O O . PRO A 1 224 ? 28.966 37.736 -36.776 1.00 73.62 224 PRO A O 1
ATOM 1758 N N . LYS A 1 225 ? 28.759 39.845 -37.519 1.00 72.94 225 LYS A N 1
ATOM 1759 C CA . LYS A 1 225 ? 27.694 40.221 -36.571 1.00 72.94 225 LYS A CA 1
ATOM 1760 C C . LYS A 1 225 ? 26.357 39.567 -36.918 1.00 72.94 225 LYS A C 1
ATOM 1762 O O . LYS A 1 225 ? 25.619 39.202 -36.004 1.00 72.94 225 LYS A O 1
ATOM 1767 N N . ASP A 1 226 ? 26.076 39.369 -38.203 1.00 71.12 226 ASP A N 1
ATOM 1768 C CA . ASP A 1 226 ? 24.843 38.722 -38.662 1.00 71.12 226 ASP A CA 1
ATOM 1769 C C . ASP A 1 226 ? 24.836 37.242 -38.270 1.00 71.12 226 ASP A C 1
ATOM 1771 O O . ASP A 1 226 ? 23.842 36.747 -37.747 1.00 71.12 226 ASP A O 1
ATOM 1775 N N . LEU A 1 227 ? 25.985 36.568 -38.394 1.00 65.50 227 LEU A N 1
ATOM 1776 C CA . LEU A 1 227 ? 26.174 35.189 -37.930 1.00 65.50 227 LEU A CA 1
ATOM 1777 C C . LEU A 1 227 ? 26.010 35.052 -36.408 1.00 65.50 227 LEU A C 1
ATOM 1779 O O . LEU A 1 227 ? 25.412 34.083 -35.939 1.00 65.50 227 LEU A O 1
ATOM 1783 N N . LEU A 1 228 ? 26.497 36.023 -35.628 1.00 69.69 228 LEU A N 1
ATOM 1784 C CA . LEU A 1 228 ? 26.372 35.995 -34.168 1.00 69.69 228 LEU A CA 1
ATOM 1785 C C . LEU A 1 228 ? 24.915 36.196 -33.715 1.00 69.69 228 LEU A C 1
ATOM 1787 O O . LEU A 1 228 ? 24.428 35.444 -32.873 1.00 69.69 228 LEU A O 1
ATOM 1791 N N . ASN A 1 229 ? 24.194 37.151 -34.311 1.00 67.12 229 ASN A N 1
ATOM 1792 C CA . ASN A 1 229 ? 22.763 37.350 -34.049 1.00 67.12 229 ASN A CA 1
ATOM 1793 C C . ASN A 1 229 ? 21.928 36.131 -34.476 1.00 67.12 229 ASN A C 1
ATOM 1795 O O . ASN A 1 229 ? 20.980 35.743 -33.791 1.00 67.12 229 ASN A O 1
ATOM 1799 N N . TYR A 1 230 ? 22.313 35.478 -35.569 1.00 63.34 230 TYR A N 1
ATOM 1800 C CA . TYR A 1 230 ? 21.659 34.275 -36.068 1.00 63.34 230 TYR A CA 1
ATOM 1801 C C . TYR A 1 230 ? 21.825 33.074 -35.120 1.00 63.34 230 TYR A C 1
ATOM 1803 O O . TYR A 1 230 ? 20.850 32.395 -34.796 1.00 63.34 230 TYR A O 1
ATOM 1811 N N . LEU A 1 231 ? 23.038 32.854 -34.597 1.00 65.25 231 LEU A N 1
ATOM 1812 C CA . LEU A 1 231 ? 23.308 31.817 -33.593 1.00 65.25 231 LEU A CA 1
ATOM 1813 C C . LEU A 1 231 ? 22.555 32.074 -32.281 1.00 65.25 231 LEU A C 1
ATOM 1815 O O . LEU A 1 231 ? 22.007 31.140 -31.699 1.00 65.25 231 LEU A O 1
ATOM 1819 N N . LEU A 1 232 ? 22.467 33.331 -31.840 1.00 67.75 232 LEU A N 1
ATOM 1820 C CA . LEU A 1 232 ? 21.698 33.694 -30.646 1.00 67.75 232 LEU A CA 1
ATOM 1821 C C . LEU A 1 232 ? 20.197 33.410 -30.828 1.00 67.75 232 LEU A C 1
ATOM 1823 O O . LEU A 1 232 ? 19.557 32.895 -29.916 1.00 67.75 232 LEU A O 1
ATOM 1827 N N . THR A 1 233 ? 19.642 33.643 -32.018 1.00 67.44 233 THR A N 1
ATOM 1828 C CA . THR A 1 233 ? 18.215 33.384 -32.286 1.00 67.44 233 THR A CA 1
ATOM 1829 C C . THR A 1 233 ? 17.877 31.884 -32.240 1.00 67.44 233 THR A C 1
ATOM 1831 O O . THR A 1 233 ? 16.800 31.517 -31.771 1.00 67.44 233 THR A O 1
ATOM 1834 N N . MET A 1 234 ? 18.806 31.003 -32.642 1.00 61.22 234 MET A N 1
ATOM 1835 C CA . MET A 1 234 ? 18.630 29.542 -32.565 1.00 61.22 234 MET A CA 1
ATOM 1836 C C . MET A 1 234 ? 18.682 28.973 -31.143 1.00 61.22 234 MET A C 1
ATOM 1838 O O . MET A 1 234 ? 18.064 27.946 -30.883 1.00 61.22 234 MET A O 1
ATOM 1842 N N . TYR A 1 235 ? 19.442 29.590 -30.236 1.00 53.75 235 TYR A N 1
ATOM 1843 C CA . TYR A 1 235 ? 19.619 29.067 -28.876 1.00 53.75 235 TYR A CA 1
ATOM 1844 C C . TYR A 1 235 ? 18.586 29.592 -2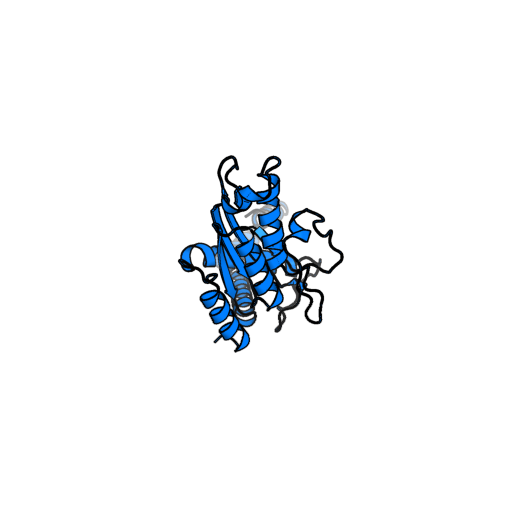7.871 1.00 53.75 235 TYR A C 1
ATOM 1846 O O . TYR A 1 235 ? 18.416 28.984 -26.814 1.00 53.75 235 TYR A O 1
ATOM 1854 N N . PHE A 1 236 ? 17.902 30.696 -28.189 1.00 55.94 236 PHE A N 1
ATOM 1855 C CA . PHE A 1 236 ? 16.956 31.364 -27.289 1.00 55.94 236 PHE A CA 1
ATOM 1856 C C . PHE A 1 236 ? 15.481 31.319 -27.747 1.00 55.94 236 PHE A C 1
ATOM 1858 O O . PHE A 1 236 ? 14.644 31.935 -27.086 1.00 55.94 236 PHE A O 1
ATOM 1865 N N . SER A 1 237 ? 15.151 30.574 -28.813 1.00 52.75 237 SER A N 1
ATOM 1866 C CA . SER A 1 237 ? 13.770 30.317 -29.286 1.00 52.75 237 SER A CA 1
ATOM 1867 C C . SER A 1 237 ? 13.355 28.866 -29.050 1.00 52.75 237 SER A C 1
ATOM 1869 O O . SER A 1 237 ? 12.188 28.636 -28.659 1.00 52.75 237 SER A O 1
#

Organism: Polarella glacialis (NCBI:txid89957)

Radius of gyration: 25.08 Å; chains: 1; bounding box: 46×59×76 Å

Sequence (237 aa):
QFGIGAHYTLKALKDLGFAPKKVRTWREQAARSLHVALSRRRGGRQESSPAPWPERPIARLLAVWMSCSVGGPGMRLLESSGDIFFTESAGSNHLTSGASKLLLPIFVEHDRAAHAERQALLHVTNMILAGQNEMEDGRRSDVRGEVRLLGVHTPCISCLAVFCQFKAIFPNVDLQISFDDWPATRQSLLQAEARHSRKRRKKSIVPVDILLQFSSNFDRATTPKDLLNYLLTMYFS

pLDDT: mean 84.97, std 13.93, range [49.19, 98.25]

Secondary structure (DSSP, 8-state):
---HHHHHHHHHHHHTT-S-SSHHHHHHHHHHHHHHHHHHHHT-S--SSPPPPPSS--GGG-EEEEEEEEEETTEEEEEEEEEEEEPPPTTS----STHHHHSPPP-BSB--TT-HHHHHHHHHHHHHHHHSSS--GGGGGG-EEEEEEEESSPPPHHHHHHHHHHHHH-TTEEEEEEE--HHHHHHHHHHHHHHHHHHHHHHH---HHHHHHHHHHHTT--SHHHHHHHHHHHHH-

=== Feature glossary ===
Key to the feature types in this record:

— What the protein is —

Primary structure: the covalent order of the twenty standard amino acids along the backbone. Two proteins with the same sequence will (almost always) fold to the same structure; two with 30% identity often share a fold but not the details.

Database cross-references. InterPro integrates a dozen domain/family signature databases into unified entries with residue-range hits. GO terms attach function/process/location labels with evidence codes. CATH codes position the fold in a four-level structural taxonomy. Organism is the NCBI-taxonomy species name.

— Where its atoms are —

The mmCIF block holds the 3D Cartesian coordinates of each backbone atom (N, Cα, C, O) in ångströms. mmCIF is the PDB's canonical archive format — a tagged-loop text representation of the atomic model.

Six rendered views show the 3D structure from the faces of a cube — i.e. along ±x, ±y, ±z. Rendering representation is drawn randomly per protein from cartoon (secondary-structure ribbons), sticks (backbone bonds), or molecular surface; coloring is either N→C rainbow (blue at the N-terminus through red at the C-terminus) or one color per chain.

— Local backbone conformation —

DSSP 8-state secondary structure assigns each residue one of H (α-helix), G (3₁₀-helix), I (π-helix), E (extended β-strand), B (isolated β-bridge), T (hydrogen-bonded turn), S (bend), or '-' (coil). The assignment is computed from backbone hydrogen-bond geometry via the Kabsch–Sander algorithm.

P-SEA three-state annotation labels each residue as helix, strand, or coil based purely on the geometry of the Cα trace. It serves as a fallback when the full backbone (and thus DSSP) is unavailable.

The φ/ψ torsion pair specifies the backbone conformation at each residue. φ rotates about the N–Cα bond, ψ about the Cα–C bond. Steric clashes forbid most of the (φ, ψ) plane — the allowed regions (α-helix basin, β-sheet basin, left-handed helix) are the Ramachandran-allowed regions.

— Global shape and packing —

The geometric summary reports three shape descriptors. Rg (radius of gyration) measures how spread out the Cα atoms are about their centre of mass; compact globular proteins have small Rg, elongated or unfolded ones large. Cα contacts (<8 Å, |i−j|>4) count long-range residue pairs in spatial proximity — high for tightly packed folds, near zero for rods or random coil. The bounding-box extents give the protein's footprint along x, y, z in Å.

Accessible surface area quantifies burial. A residue with SASA near zero is packed into the hydrophobic core; one with SASA >100 Å² sits on the surface. Computed here via the Shrake–Rupley numerical algorithm with a 1.4 Å probe.

Plot images: a contact map (which residues are close in 3D, as an N×N binary image), a Ramachandran scatter (backbone torsion angles, revealing secondary-structure composition at a glance), and — for AlphaFold structures — a PAE heatmap (pairwise prediction confidence).

— Structural neighborhood —

The Foldseek 3Di string encodes local tertiary geometry as a 20-letter alphabet — one character per residue — derived from the relative positions of nearby Cα atoms. Unlike the amino-acid sequence, 3Di is a direct function of the 3D structure, so two proteins with the same fold have similar 3Di strings even at low sequence identity.

Nearest PDB neighbors are the top structural matches found by Foldseek when searching this structure against the entire Protein Data Bank. Each hit reports a TM-score (0 to 1; >0.5 almost always implies the same fold) and an E-value. These are *structural* homologs — they may share no detectable sequence similarity.

— Confidence and disorder —

For AlphaFold models, the B-factor field carries pLDDT — the model's own estimate of local accuracy on a 0–100 scale. Regions with pLDDT<50 should be treated as essentially unmodeled; they often correspond to intrinsically disordered segments.

B-factor (Debye–Waller factor) reflects atomic displacement in the crystal lattice. It is an experimental observable (units Å²), not a prediction; low values mean the atom is pinned down, high values mean it moves or is heterogeneous across the crystal.

Predicted aligned error is AlphaFold's pairwise confidence. Unlike pLDDT (per-residue), PAE is per-residue-pair and captures whether two parts of the structure are correctly placed relative to each other. Units are ångströms of expected positional error.